Protein AF-0000000066477980 (afdb_homodimer)

Structure (mmCIF, N/CA/C/O backbone):
data_AF-0000000066477980-model_v1
#
loop_
_entity.id
_entity.type
_entity.pdbx_description
1 polymer 'C-type lectin domain-containing protein'
#
loop_
_atom_site.group_PDB
_atom_site.id
_atom_site.type_symbol
_atom_site.label_atom_id
_atom_site.label_alt_id
_atom_site.label_comp_id
_atom_site.label_asym_id
_atom_site.label_entity_id
_atom_site.label_seq_id
_atom_site.pdbx_PDB_ins_code
_atom_site.Cartn_x
_atom_site.Cartn_y
_atom_site.Cartn_z
_atom_site.occupancy
_atom_site.B_iso_or_equiv
_atom_site.auth_seq_id
_atom_site.auth_comp_id
_atom_site.auth_asym_id
_atom_site.auth_atom_id
_atom_site.pdbx_PDB_model_num
ATOM 1 N N . MET A 1 1 ? 39 49.5 -3.781 1 40.81 1 MET A N 1
ATOM 2 C CA . MET A 1 1 ? 37.594 49.188 -4 1 40.81 1 MET A CA 1
ATOM 3 C C . MET A 1 1 ? 37.406 47.688 -4.332 1 40.81 1 MET A C 1
ATOM 5 O O . MET A 1 1 ? 37.719 47.25 -5.434 1 40.81 1 MET A O 1
ATOM 9 N N . GLY A 1 2 ? 37.656 4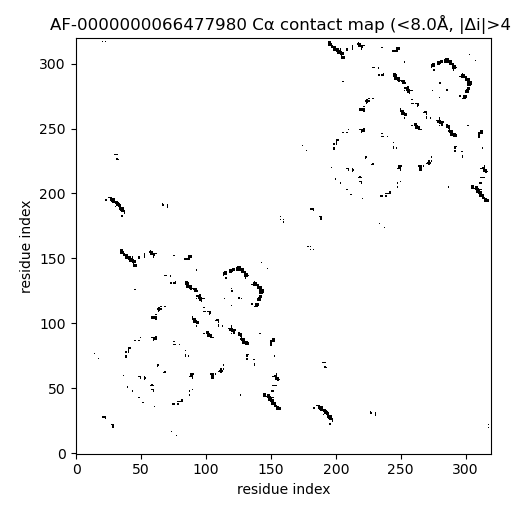6.812 -3.373 1 43.97 2 GLY A N 1
ATOM 10 C CA . GLY A 1 2 ? 37.656 45.375 -3.529 1 43.97 2 GLY A CA 1
ATOM 11 C C . GLY A 1 2 ? 36.281 44.812 -3.908 1 43.97 2 GLY A C 1
ATOM 12 O O . GLY A 1 2 ? 35.25 45.219 -3.326 1 43.97 2 GLY A O 1
ATOM 13 N N . ILE A 1 3 ? 36.062 44.375 -5.195 1 56.06 3 ILE A N 1
ATOM 14 C CA . ILE A 1 3 ? 34.875 43.719 -5.734 1 56.06 3 ILE A CA 1
ATOM 15 C C . ILE A 1 3 ? 34.562 42.469 -4.914 1 56.06 3 ILE A C 1
ATOM 17 O O . ILE A 1 3 ? 35.406 41.531 -4.828 1 56.06 3 ILE A O 1
ATOM 21 N N . ILE A 1 4 ? 33.75 42.594 -3.83 1 54.94 4 ILE A N 1
ATOM 22 C CA . ILE A 1 4 ? 33.25 41.438 -3.119 1 54.94 4 ILE A CA 1
ATOM 23 C C . ILE A 1 4 ? 32.344 40.625 -4.051 1 54.94 4 ILE A C 1
ATOM 25 O O . ILE A 1 4 ? 31.312 41.094 -4.52 1 54.94 4 ILE A O 1
ATOM 29 N N . THR A 1 5 ? 32.875 39.656 -4.828 1 56.22 5 THR A N 1
ATOM 30 C CA . THR A 1 5 ? 32.094 38.688 -5.609 1 56.22 5 THR A CA 1
ATOM 31 C C . THR A 1 5 ? 31.266 37.781 -4.695 1 56.22 5 THR A C 1
ATOM 33 O O . THR A 1 5 ? 31.828 37.062 -3.875 1 56.22 5 THR A O 1
ATOM 36 N N . TYR A 1 6 ? 30.062 38.219 -4.301 1 50.62 6 TYR A N 1
ATOM 37 C CA . TYR A 1 6 ? 29.125 37.281 -3.67 1 50.62 6 TYR A CA 1
ATOM 38 C C . TYR A 1 6 ? 28.891 36.062 -4.555 1 50.62 6 TYR A C 1
ATOM 40 O O . TYR A 1 6 ? 28.422 36.188 -5.691 1 50.62 6 TYR A O 1
ATOM 48 N N . LEU A 1 7 ? 29.578 34.969 -4.359 1 52.78 7 LEU A N 1
ATOM 49 C CA . LEU A 1 7 ? 29.234 33.656 -4.93 1 52.78 7 LEU A CA 1
ATOM 50 C C . LEU A 1 7 ? 27.812 33.25 -4.52 1 52.78 7 LEU A C 1
ATOM 52 O O . LEU A 1 7 ? 27.547 33.031 -3.334 1 52.78 7 LEU A O 1
ATOM 56 N N . ILE A 1 8 ? 26.828 33.656 -5.254 1 52.56 8 ILE A N 1
ATOM 57 C CA . ILE A 1 8 ? 25.469 33.125 -5.066 1 52.56 8 ILE A CA 1
ATOM 58 C C . ILE A 1 8 ? 25.484 31.609 -5.215 1 52.56 8 ILE A C 1
ATOM 60 O O . ILE A 1 8 ? 25.75 31.078 -6.301 1 52.56 8 ILE A O 1
ATOM 64 N N . PHE A 1 9 ? 25.719 30.875 -4.109 1 51.38 9 PHE A N 1
ATOM 65 C CA . PHE A 1 9 ? 25.484 29.438 -4.125 1 51.38 9 PHE A CA 1
ATOM 66 C C . PHE A 1 9 ? 24.016 29.125 -4.391 1 51.38 9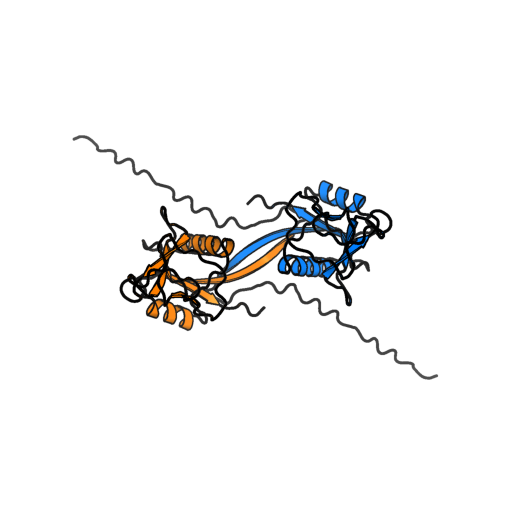 PHE A C 1
ATOM 68 O O . PHE A 1 9 ? 23.172 29.344 -3.523 1 51.38 9 PHE A O 1
ATOM 75 N N . VAL A 1 10 ? 23.547 29.094 -5.617 1 47.25 10 VAL A N 1
ATOM 76 C CA . VAL A 1 10 ? 22.234 28.562 -5.969 1 47.25 10 VAL A CA 1
ATOM 77 C C . VAL A 1 10 ? 22.094 27.141 -5.449 1 47.25 10 VAL A C 1
ATOM 79 O O . VAL A 1 10 ? 22.781 26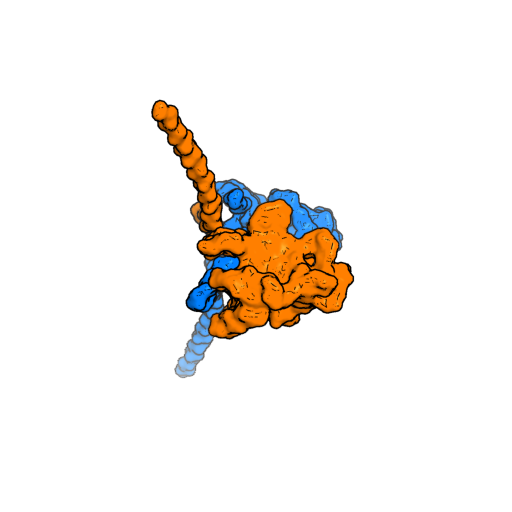.219 -5.926 1 47.25 10 VAL A O 1
ATOM 82 N N . LEU A 1 11 ? 21.703 27.031 -4.188 1 44.06 11 LEU A N 1
ATOM 83 C CA . LEU A 1 11 ? 21.266 25.719 -3.742 1 44.06 11 LEU A CA 1
ATOM 84 C C . LEU A 1 11 ? 20.156 25.172 -4.641 1 44.06 11 LEU A C 1
ATOM 86 O O . LEU A 1 11 ? 19.031 25.688 -4.633 1 44.06 11 LEU A O 1
ATOM 90 N N . ALA A 1 12 ? 20.422 24.594 -5.738 1 41.66 12 ALA A N 1
ATOM 91 C CA . ALA A 1 12 ? 19.422 23.875 -6.539 1 41.66 12 ALA A CA 1
ATOM 92 C C . ALA A 1 12 ? 18.625 22.891 -5.684 1 41.66 12 ALA A C 1
ATOM 94 O O . ALA A 1 12 ? 19.188 21.938 -5.152 1 41.66 12 ALA A O 1
ATOM 95 N N . ILE A 1 13 ? 17.594 23.391 -5.09 1 40.34 13 ILE A N 1
ATOM 96 C CA . ILE A 1 13 ? 16.656 22.438 -4.516 1 40.34 13 ILE A CA 1
ATOM 97 C C . ILE A 1 13 ? 16.328 21.344 -5.539 1 40.34 13 ILE A C 1
ATOM 99 O O . ILE A 1 13 ? 15.695 21.625 -6.566 1 40.34 13 ILE A O 1
ATOM 103 N N . PHE A 1 14 ? 17.125 20.297 -5.723 1 39.66 14 PHE A N 1
ATOM 104 C CA . PHE A 1 14 ? 16.75 19.141 -6.508 1 39.66 14 PHE A CA 1
ATOM 105 C C . PHE A 1 14 ? 15.344 18.672 -6.152 1 39.66 14 PHE A C 1
ATOM 107 O O . PHE A 1 14 ? 15.133 18.062 -5.094 1 39.66 14 PHE A O 1
ATOM 114 N N . ILE A 1 15 ? 14.359 19.359 -6.543 1 39.66 15 ILE A N 1
ATOM 115 C CA . ILE A 1 15 ? 13.023 18.766 -6.461 1 39.66 15 ILE A CA 1
ATOM 116 C C . ILE A 1 15 ? 13.055 17.328 -6.969 1 39.66 15 ILE A C 1
ATOM 118 O O . ILE A 1 15 ? 13.328 17.094 -8.148 1 39.66 15 ILE A O 1
ATOM 122 N N . PHE A 1 16 ? 13.398 16.344 -6.258 1 43.38 16 PHE A N 1
ATOM 123 C CA . PHE A 1 16 ? 13.25 14.984 -6.754 1 43.38 16 PHE A CA 1
ATOM 124 C C . PHE A 1 16 ? 11.859 14.766 -7.344 1 43.38 16 PHE A C 1
ATOM 126 O O . PHE A 1 16 ? 10.859 14.945 -6.656 1 43.38 16 PHE A O 1
ATOM 133 N N . PRO A 1 17 ? 11.672 15.016 -8.523 1 42.75 17 PRO A N 1
ATOM 134 C CA . PRO A 1 17 ? 10.359 14.68 -9.07 1 42.75 17 PRO A CA 1
ATOM 135 C C . PRO A 1 17 ? 9.766 13.422 -8.438 1 42.75 17 PRO A C 1
ATOM 137 O O . PRO A 1 17 ? 10.508 12.516 -8.047 1 42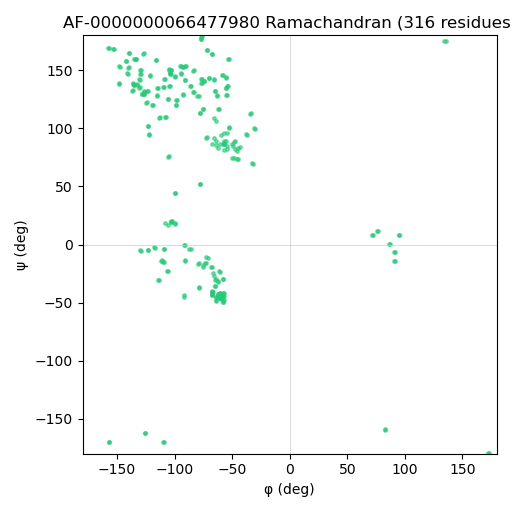.75 17 PRO A O 1
ATOM 140 N N . ILE A 1 18 ? 8.688 13.555 -7.684 1 48.69 18 ILE A N 1
ATOM 141 C CA . ILE A 1 18 ? 7.977 12.312 -7.406 1 48.69 18 ILE A CA 1
ATOM 142 C C . ILE A 1 18 ? 8.102 11.375 -8.602 1 48.69 18 ILE A C 1
ATOM 144 O O . ILE A 1 18 ? 7.617 11.68 -9.695 1 48.69 18 ILE A O 1
ATOM 148 N N . ALA A 1 19 ? 9.32 10.875 -8.797 1 49 19 ALA A N 1
ATOM 149 C CA . ALA A 1 19 ? 9.656 10.016 -9.93 1 49 19 ALA A CA 1
ATOM 150 C C . ALA A 1 19 ? 8.453 9.18 -10.359 1 49 19 ALA A C 1
ATOM 152 O O . ALA A 1 19 ? 7.809 8.531 -9.531 1 49 19 ALA A O 1
ATOM 153 N N . SER A 1 20 ? 7.699 9.539 -11.414 1 62.81 20 SER A N 1
ATOM 154 C CA . SER A 1 20 ? 6.668 8.727 -12.055 1 62.81 20 SER A CA 1
ATOM 155 C C . SER A 1 20 ? 7.074 7.262 -12.109 1 62.81 20 SER A C 1
ATOM 157 O O . SER A 1 20 ? 8.125 6.926 -12.664 1 62.81 20 SER A O 1
ATOM 159 N N . ILE A 1 21 ? 6.625 6.539 -11.141 1 71.19 21 ILE A N 1
ATOM 160 C CA . ILE A 1 21 ? 6.93 5.113 -11.148 1 71.19 21 ILE A CA 1
ATOM 161 C C . ILE A 1 21 ? 6.516 4.508 -12.492 1 71.19 21 ILE A C 1
ATOM 163 O O . ILE A 1 21 ? 5.379 4.688 -12.938 1 71.19 21 ILE A O 1
ATOM 167 N N . SER A 1 22 ? 7.5 4.305 -13.344 1 83.5 22 SER A N 1
ATOM 168 C CA . SER A 1 22 ? 7.238 3.58 -14.578 1 83.5 22 SER A CA 1
ATOM 169 C C . SER A 1 22 ? 7.875 2.193 -14.555 1 83.5 22 SER A C 1
ATOM 171 O O . SER A 1 22 ? 8.938 2.002 -13.953 1 83.5 22 SER A O 1
ATOM 173 N N . CYS A 1 23 ? 7.137 1.219 -15.133 1 90.94 23 CYS A N 1
ATOM 174 C CA . CYS A 1 23 ? 7.637 -0.151 -15.188 1 90.94 23 CYS A CA 1
ATOM 175 C C . CYS A 1 23 ? 8.352 -0.417 -16.516 1 90.94 23 CYS A C 1
ATOM 177 O O . CYS A 1 23 ? 8.039 0.203 -17.531 1 90.94 23 CYS A O 1
ATOM 179 N N . PRO A 1 24 ? 9.375 -1.283 -16.422 1 90.19 24 PRO A N 1
ATOM 180 C CA . PRO A 1 24 ? 9.992 -1.706 -17.688 1 90.19 24 PRO A CA 1
ATOM 181 C C . PRO A 1 24 ? 8.969 -2.254 -18.688 1 90.19 24 PRO A C 1
ATOM 183 O O . PRO A 1 24 ? 7.879 -2.668 -18.297 1 90.19 24 PRO A O 1
ATOM 186 N N . SER A 1 25 ? 9.406 -2.238 -19.906 1 90.81 25 SER A N 1
ATOM 187 C CA . SER A 1 25 ? 8.531 -2.729 -20.969 1 90.81 25 SER A CA 1
ATOM 188 C C . SER A 1 25 ? 8.031 -4.141 -20.656 1 90.81 25 SER A C 1
ATOM 190 O O . SER A 1 25 ? 8.797 -4.988 -20.203 1 90.81 25 SER A O 1
ATOM 192 N N . GLY A 1 26 ? 6.73 -4.348 -20.891 1 92.62 26 GLY A N 1
ATOM 193 C CA . GLY A 1 26 ? 6.141 -5.664 -20.688 1 92.62 26 GLY A CA 1
ATOM 194 C C . GLY A 1 26 ? 5.598 -5.867 -19.297 1 92.62 26 GLY A C 1
ATOM 195 O O . GLY A 1 26 ? 4.875 -6.832 -19.031 1 92.62 26 GLY A O 1
ATOM 196 N N . PHE A 1 27 ? 5.988 -4.992 -18.453 1 95.12 27 PHE A N 1
ATOM 197 C CA . PHE A 1 27 ? 5.488 -5.066 -17.078 1 95.12 27 PHE A CA 1
ATOM 198 C C . PHE A 1 27 ? 4.418 -4.012 -16.844 1 95.12 27 PHE A C 1
ATOM 200 O O . PHE A 1 27 ? 4.477 -2.918 -17.406 1 95.12 27 PHE A O 1
ATOM 207 N N . THR A 1 28 ? 3.504 -4.391 -15.992 1 93.06 28 THR A N 1
ATOM 208 C CA . THR A 1 28 ? 2.389 -3.523 -15.633 1 93.06 28 THR A CA 1
ATOM 209 C C . THR A 1 28 ? 2.531 -3.035 -14.188 1 93.06 28 THR A C 1
ATOM 211 O O . THR A 1 28 ? 2.893 -3.807 -13.297 1 93.06 28 THR A O 1
ATOM 214 N N . LEU A 1 29 ? 2.273 -1.727 -14.039 1 90.06 29 LEU A N 1
ATOM 215 C CA . LEU A 1 29 ? 2.273 -1.161 -12.695 1 90.06 29 LEU A CA 1
ATOM 216 C C . LEU A 1 29 ? 1.006 -1.551 -11.938 1 90.06 29 LEU A C 1
ATOM 218 O O . LEU A 1 29 ? -0.103 -1.233 -12.375 1 90.06 29 LEU A O 1
ATOM 222 N N . LEU A 1 30 ? 1.191 -2.281 -10.898 1 90.25 30 LEU A N 1
ATOM 223 C CA . LEU A 1 30 ? 0.068 -2.646 -10.039 1 90.25 30 LEU A CA 1
ATOM 224 C C . LEU A 1 30 ? 0.096 -1.851 -8.742 1 90.25 30 LEU A C 1
ATOM 226 O O . LEU A 1 30 ? 1.101 -1.858 -8.023 1 90.25 30 LEU A O 1
ATOM 230 N N . VAL A 1 31 ? -0.98 -1.207 -8.5 1 87.56 31 VAL A N 1
ATOM 231 C CA . VAL A 1 31 ? -1.099 -0.368 -7.309 1 87.56 31 VAL A CA 1
ATOM 232 C C . VAL A 1 31 ? -1.835 -1.129 -6.207 1 87.56 31 VAL A C 1
ATOM 234 O O . VAL A 1 31 ? -2.957 -1.597 -6.414 1 87.56 31 VAL A O 1
ATOM 237 N N . SER A 1 32 ? -1.229 -1.24 -5.074 1 88.19 32 SER A N 1
ATOM 238 C CA . SER A 1 32 ? -1.843 -1.949 -3.957 1 88.19 32 SER A CA 1
ATOM 239 C C . SER A 1 32 ? -2.643 -0.999 -3.07 1 88.19 32 SER A C 1
ATOM 241 O O . SER A 1 32 ? -3.729 -1.344 -2.602 1 88.19 32 SER A O 1
ATOM 243 N N . THR A 1 33 ? -2.039 0.113 -2.789 1 87.69 33 THR A N 1
ATOM 244 C CA . THR A 1 33 ? -2.75 1.097 -1.979 1 87.69 33 THR A CA 1
ATOM 245 C C . THR A 1 33 ? -2.568 2.5 -2.547 1 87.69 33 THR A C 1
ATOM 247 O O . THR A 1 33 ? -1.495 2.838 -3.051 1 87.69 33 THR A O 1
ATOM 250 N N . SER A 1 34 ? -3.596 3.215 -2.672 1 88.06 34 SER A N 1
ATOM 251 C CA . SER A 1 34 ? -3.592 4.598 -3.137 1 88.06 34 SER A CA 1
ATOM 252 C C . SER A 1 34 ? -4.613 5.441 -2.379 1 88.06 34 SER A C 1
ATOM 254 O O . SER A 1 34 ? -5.492 4.902 -1.706 1 88.06 34 SER A O 1
ATOM 256 N N . ARG A 1 35 ? -4.414 6.719 -2.361 1 90.44 35 ARG A N 1
ATOM 257 C CA . ARG A 1 35 ? -5.316 7.68 -1.733 1 90.44 35 ARG A CA 1
ATOM 258 C C . ARG A 1 35 ? -5.457 8.938 -2.586 1 90.44 35 ARG A C 1
ATOM 260 O O . ARG A 1 35 ? -4.562 9.266 -3.365 1 90.44 35 ARG A O 1
ATOM 267 N N . CYS A 1 36 ? -6.617 9.586 -2.445 1 93.88 36 CYS A N 1
ATOM 268 C CA . CYS A 1 36 ? -6.809 10.906 -3.037 1 93.88 36 CYS A CA 1
ATOM 269 C C . CYS A 1 36 ? -6.605 12 -1.999 1 93.88 36 CYS A C 1
ATOM 271 O O . CYS A 1 36 ? -7.324 12.055 -0.997 1 93.88 36 CYS A O 1
ATOM 273 N N . ALA A 1 37 ? -5.637 12.852 -2.262 1 96.69 37 ALA A N 1
ATOM 274 C CA . ALA A 1 37 ? -5.289 13.898 -1.305 1 96.69 37 ALA A CA 1
ATOM 275 C C . ALA A 1 37 ? -5.238 15.266 -1.98 1 96.69 37 ALA A C 1
ATOM 277 O O . ALA A 1 37 ? -4.988 15.359 -3.186 1 96.69 37 ALA A O 1
ATOM 278 N N . LYS A 1 38 ? -5.543 16.234 -1.218 1 97.81 38 LYS A N 1
ATOM 279 C CA . LYS A 1 38 ? -5.465 17.625 -1.646 1 97.81 38 LYS A CA 1
ATOM 280 C C . LYS A 1 38 ? -4.656 18.453 -0.654 1 97.81 38 LYS A C 1
ATOM 282 O O . LYS A 1 38 ? -4.895 18.391 0.554 1 97.81 38 LYS A O 1
ATOM 287 N N . PHE A 1 39 ? -3.707 19.172 -1.18 1 98.25 39 PHE A N 1
ATOM 288 C CA . PHE A 1 39 ? -2.914 20.078 -0.351 1 98.25 39 PHE A CA 1
ATOM 289 C C . PHE A 1 39 ? -3.512 21.484 -0.345 1 98.25 39 PHE A C 1
ATOM 291 O O . PHE A 1 39 ? -3.84 22.031 -1.401 1 98.25 39 PHE A O 1
ATOM 298 N N . ILE A 1 40 ? -3.707 22.031 0.828 1 97.94 40 ILE A N 1
ATOM 299 C CA . ILE A 1 40 ? -4.16 23.406 0.988 1 97.94 40 ILE A CA 1
ATOM 300 C C . ILE A 1 40 ? -3.047 24.25 1.612 1 97.94 40 ILE A C 1
ATOM 302 O O . ILE A 1 40 ? -2.742 24.109 2.799 1 97.94 40 ILE A O 1
ATOM 306 N N . SER A 1 41 ? -2.514 25.125 0.75 1 96.06 41 SER A N 1
ATOM 307 C CA . SER A 1 41 ? -1.478 26.016 1.24 1 96.06 41 SER A CA 1
ATOM 308 C C . SER A 1 41 ? -2.084 27.203 1.992 1 96.06 41 SER A C 1
ATOM 310 O O . SER A 1 41 ? -3.033 27.828 1.515 1 96.06 41 SER A O 1
ATOM 312 N N . GLY A 1 42 ? -1.583 27.453 3.283 1 94 42 GLY A N 1
ATOM 313 C CA . GLY A 1 42 ? -2.092 28.609 4.004 1 94 42 GLY A CA 1
ATOM 314 C C . GLY A 1 42 ? -1.607 28.688 5.438 1 94 42 GLY A C 1
ATOM 315 O O . GLY A 1 42 ? -0.678 27.969 5.82 1 94 42 GLY A O 1
ATOM 316 N N . GLU A 1 43 ? -2.062 29.719 6.105 1 96.81 43 GLU A N 1
ATOM 317 C CA . GLU A 1 43 ? -1.871 29.922 7.539 1 96.81 43 GLU A CA 1
ATOM 318 C C . GLU A 1 43 ? -3.156 29.641 8.312 1 96.81 43 GLU A C 1
ATOM 320 O O . GLU A 1 43 ? -3.805 30.578 8.805 1 96.81 43 GLU A O 1
ATOM 325 N N . LEU A 1 44 ? -3.346 28.375 8.398 1 98.38 44 LEU A N 1
ATOM 326 C CA . LEU A 1 44 ? -4.605 27.938 8.992 1 98.38 44 LEU A CA 1
ATOM 327 C C . LEU A 1 44 ? -4.387 27.422 10.406 1 98.38 44 LEU A C 1
ATOM 329 O O . LEU A 1 44 ? -3.406 26.719 10.672 1 98.38 44 LEU A O 1
ATOM 333 N N . ASN A 1 45 ? -5.273 27.828 11.305 1 98.62 45 ASN A N 1
ATOM 334 C CA . ASN A 1 45 ? -5.332 27.047 12.531 1 98.62 45 ASN A CA 1
ATOM 335 C C . ASN A 1 45 ? -6.074 25.734 12.312 1 98.62 45 ASN A C 1
ATOM 337 O O . ASN A 1 45 ? -6.535 25.453 11.203 1 98.62 45 ASN A O 1
ATOM 341 N N . TYR A 1 46 ? -6.176 24.938 13.297 1 98.75 46 TYR A N 1
ATOM 342 C CA . TYR A 1 46 ? -6.75 23.594 13.141 1 98.75 46 TYR A CA 1
ATOM 343 C C . TYR A 1 46 ? -8.188 23.672 12.641 1 98.75 46 TYR A C 1
ATOM 345 O O . TYR A 1 46 ? -8.578 22.938 11.734 1 98.75 46 TYR A O 1
ATOM 353 N N . ASP A 1 47 ? -8.969 24.547 13.242 1 98.38 47 ASP A N 1
ATOM 354 C CA . ASP A 1 47 ? -10.367 24.688 12.836 1 98.38 47 ASP A CA 1
ATOM 355 C C . ASP A 1 47 ? -10.469 25.156 11.383 1 98.38 47 ASP A C 1
ATOM 357 O O . ASP A 1 47 ? -11.328 24.688 10.633 1 98.38 47 ASP A O 1
ATOM 361 N N . GLY A 1 48 ? -9.672 26.125 11.07 1 98.5 48 GLY A N 1
ATOM 362 C CA . GLY A 1 48 ? -9.641 26.578 9.688 1 98.5 48 GLY A CA 1
ATOM 363 C C . GLY A 1 48 ? -9.266 25.469 8.711 1 98.5 48 GLY A C 1
ATOM 364 O O . GLY A 1 48 ? -9.852 25.375 7.625 1 98.5 48 GLY A O 1
ATOM 365 N N . ALA A 1 49 ? -8.289 24.688 9.062 1 98.75 49 ALA A N 1
ATOM 366 C CA . ALA A 1 49 ? -7.895 23.547 8.234 1 98.75 49 ALA A CA 1
ATOM 367 C C . ALA A 1 49 ? -9.047 22.562 8.086 1 98.75 49 ALA A C 1
ATOM 369 O O . ALA A 1 49 ? -9.312 22.078 6.98 1 98.75 49 ALA A O 1
ATOM 370 N N . THR A 1 50 ? -9.727 22.281 9.156 1 98.69 50 THR A N 1
ATOM 371 C CA . THR A 1 50 ? -10.867 21.375 9.164 1 98.69 50 THR A CA 1
ATOM 372 C C . THR A 1 50 ? -11.969 21.875 8.242 1 98.69 50 THR A C 1
ATOM 374 O O . THR A 1 50 ? -12.508 21.125 7.426 1 98.69 50 THR A O 1
ATOM 377 N N . LEU A 1 51 ? -12.227 23.109 8.383 1 98.5 51 LEU A N 1
ATOM 378 C CA . LEU A 1 51 ? -13.273 23.719 7.566 1 98.5 51 LEU A CA 1
ATOM 379 C C . LEU A 1 51 ? -12.898 23.688 6.086 1 98.5 51 LEU A C 1
ATOM 381 O O . LEU A 1 51 ? -13.742 23.422 5.23 1 98.5 51 LEU A O 1
ATOM 385 N N . SER A 1 52 ? -11.703 24.031 5.82 1 98.12 52 SER A N 1
ATOM 386 C CA . SER A 1 52 ? -11.242 24.047 4.434 1 98.12 52 SER A CA 1
ATOM 387 C C . SER A 1 52 ? -11.367 22.656 3.809 1 98.12 52 SER A C 1
ATOM 389 O O . SER A 1 52 ? -11.805 22.516 2.664 1 98.12 52 SER A O 1
ATOM 391 N N . CYS A 1 53 ? -10.977 21.609 4.535 1 98.25 53 CYS A N 1
ATOM 392 C CA . CYS A 1 53 ? -11.078 20.25 4.016 1 98.25 53 CYS A CA 1
ATOM 393 C C . CYS A 1 53 ? -12.539 19.828 3.855 1 98.25 53 CYS A C 1
ATOM 395 O O . CYS A 1 53 ? -12.906 19.234 2.85 1 98.25 53 CYS A O 1
ATOM 397 N N . ASN A 1 54 ? -13.367 20.188 4.777 1 97.44 54 ASN A N 1
ATOM 398 C CA . ASN A 1 54 ? -14.797 19.891 4.68 1 97.44 54 ASN A CA 1
ATOM 399 C C . ASN A 1 54 ? -15.422 20.531 3.455 1 97.44 54 ASN A C 1
ATOM 401 O O . ASN A 1 54 ? -16.219 19.922 2.754 1 97.44 54 ASN A O 1
ATOM 405 N N . SER A 1 55 ? -15.008 21.719 3.262 1 96.75 55 SER A N 1
ATOM 406 C CA . SER A 1 55 ? -15.547 22.469 2.133 1 96.75 55 SER A CA 1
ATOM 407 C C . SER A 1 55 ? -15.125 21.859 0.805 1 96.75 55 SER A C 1
ATOM 409 O O . SER A 1 55 ? -15.812 22.016 -0.208 1 96.75 55 SER A O 1
ATOM 411 N N . SER A 1 56 ? -14.047 21.156 0.797 1 94.81 56 SER A N 1
ATOM 412 C CA . SER A 1 56 ? -13.562 20.5 -0.405 1 94.81 56 SER A CA 1
ATOM 413 C C . SER A 1 56 ? -14.18 19.109 -0.561 1 94.81 56 SER A C 1
ATOM 415 O O . SER A 1 56 ? -13.922 18.406 -1.543 1 94.81 56 SER A O 1
ATOM 417 N N . GLY A 1 57 ? -14.977 18.672 0.422 1 93.94 57 GLY A N 1
ATOM 418 C CA . GLY A 1 57 ? -15.625 17.375 0.362 1 93.94 57 GLY A CA 1
ATOM 419 C C . GLY A 1 57 ? -14.844 16.281 1.069 1 93.94 57 GLY A C 1
ATOM 420 O O . GLY A 1 57 ? -15.188 15.102 0.969 1 93.94 57 GLY A O 1
ATOM 421 N N . GLY A 1 58 ? -13.859 16.641 1.731 1 96 58 GLY A N 1
ATOM 422 C CA . GLY A 1 58 ? -13.023 15.68 2.418 1 96 58 GLY A CA 1
ATOM 423 C C . GLY A 1 58 ? -12.859 15.969 3.898 1 96 58 GLY A C 1
ATOM 424 O O . GLY A 1 58 ? -13.711 16.625 4.5 1 96 58 GLY A O 1
ATOM 425 N N . LYS A 1 59 ? -11.812 15.352 4.488 1 97.62 59 LYS A N 1
ATOM 426 C CA . LYS A 1 59 ? -11.406 15.531 5.879 1 97.62 59 LYS A CA 1
ATOM 427 C C . LYS A 1 59 ? -9.891 15.703 5.992 1 97.62 59 LYS A C 1
ATOM 429 O O . LYS A 1 59 ? -9.156 15.352 5.066 1 97.62 59 LYS A O 1
ATOM 434 N N . LEU A 1 60 ? -9.5 16.281 7.117 1 98.44 60 LEU A N 1
ATOM 435 C CA . LEU A 1 60 ? -8.062 16.281 7.379 1 98.44 60 LEU A CA 1
ATOM 436 C C . LEU A 1 60 ? -7.504 14.859 7.348 1 98.44 60 LEU A C 1
ATOM 438 O O . LEU A 1 60 ? -8.133 13.93 7.852 1 98.44 60 LEU A O 1
ATOM 442 N N . ILE A 1 61 ? -6.359 14.711 6.879 1 98 61 ILE A N 1
ATOM 443 C CA . ILE A 1 61 ? -5.797 13.422 6.48 1 98 61 ILE A CA 1
ATOM 444 C C . ILE A 1 61 ? -5.422 12.617 7.723 1 98 61 ILE A C 1
ATOM 446 O O . ILE A 1 61 ? -4.957 13.18 8.719 1 98 61 ILE A O 1
ATOM 450 N N . SER A 1 62 ? -5.672 11.359 7.66 1 97.62 62 SER A N 1
ATOM 451 C CA . SER A 1 62 ? -5.18 10.391 8.633 1 97.62 62 SER A CA 1
ATOM 452 C C . SER A 1 62 ? -4.004 9.594 8.07 1 97.62 62 SER A C 1
ATOM 454 O O . SER A 1 62 ? -3.836 9.5 6.852 1 97.62 62 SER A O 1
ATOM 456 N N . ILE A 1 63 ? -3.137 9.18 8.898 1 96.75 63 ILE A N 1
ATOM 457 C CA . ILE A 1 63 ? -1.96 8.406 8.508 1 96.75 63 ILE A CA 1
ATOM 458 C C . ILE A 1 63 ? -1.89 7.121 9.336 1 96.75 63 ILE A C 1
ATOM 460 O O . ILE A 1 63 ? -1.946 7.164 10.562 1 96.75 63 ILE A O 1
ATOM 464 N N . HIS A 1 64 ? -1.712 5.953 8.625 1 94.19 64 HIS A N 1
ATOM 465 C CA . HIS A 1 64 ? -1.898 4.695 9.344 1 94.19 64 HIS A CA 1
ATOM 466 C C . HIS A 1 64 ? -0.652 3.82 9.25 1 94.19 64 HIS A C 1
ATOM 468 O O . HIS A 1 64 ? -0.595 2.75 9.859 1 94.19 64 HIS A O 1
ATOM 474 N N . ASN A 1 65 ? 0.367 4.242 8.484 1 92.81 65 ASN A N 1
ATOM 475 C CA . ASN A 1 65 ? 1.624 3.504 8.414 1 92.81 65 ASN A CA 1
ATOM 476 C C . ASN A 1 65 ? 2.775 4.398 7.969 1 92.81 65 ASN A C 1
ATOM 478 O O . ASN A 1 65 ? 2.559 5.539 7.551 1 92.81 65 ASN A O 1
ATOM 482 N N . ALA A 1 66 ? 3.996 3.85 8.094 1 93.94 66 ALA A N 1
ATOM 483 C CA . ALA A 1 66 ? 5.199 4.629 7.816 1 93.94 66 ALA A CA 1
ATOM 484 C C . ALA A 1 66 ? 5.273 5.023 6.344 1 93.94 66 ALA A C 1
ATOM 486 O O . ALA A 1 66 ? 5.75 6.109 6.012 1 93.94 66 ALA A O 1
ATOM 487 N N . ILE A 1 67 ? 4.832 4.16 5.508 1 89.94 67 ILE A N 1
ATOM 488 C CA . ILE A 1 67 ? 4.875 4.445 4.074 1 89.94 67 ILE A CA 1
ATOM 489 C C . ILE A 1 67 ? 3.973 5.637 3.76 1 89.94 67 ILE A C 1
ATOM 491 O O . ILE A 1 67 ? 4.398 6.59 3.104 1 89.94 67 ILE A O 1
ATOM 495 N N . ASP A 1 68 ? 2.768 5.609 4.281 1 92.88 68 ASP A N 1
ATOM 496 C CA . ASP A 1 68 ? 1.851 6.73 4.105 1 92.88 68 ASP A CA 1
ATOM 497 C C . ASP A 1 68 ? 2.453 8.023 4.652 1 92.88 68 ASP A C 1
ATOM 499 O O . ASP A 1 68 ? 2.324 9.086 4.039 1 92.88 68 ASP A O 1
ATOM 503 N N . ASN A 1 69 ? 3.076 7.887 5.797 1 96.88 69 ASN A N 1
ATOM 504 C CA . ASN A 1 69 ? 3.703 9.055 6.41 1 96.88 69 ASN A CA 1
ATOM 505 C C . ASN A 1 69 ? 4.73 9.695 5.48 1 96.88 69 ASN A C 1
ATOM 507 O O . ASN A 1 69 ? 4.762 10.914 5.328 1 96.88 69 ASN A O 1
ATOM 511 N N . ARG A 1 70 ? 5.504 8.883 4.898 1 94.31 70 ARG A N 1
ATOM 512 C CA . ARG A 1 70 ? 6.535 9.359 3.979 1 94.31 70 ARG A CA 1
ATOM 513 C C . ARG A 1 70 ? 5.91 9.953 2.721 1 94.31 70 ARG A C 1
ATOM 515 O O . ARG A 1 70 ? 6.324 11.023 2.264 1 94.31 70 ARG A O 1
ATOM 522 N N . VAL A 1 71 ? 4.93 9.289 2.215 1 93.44 71 VAL A N 1
ATOM 523 C CA . VAL A 1 71 ? 4.273 9.75 0.995 1 93.44 71 VAL A CA 1
ATOM 524 C C . VAL A 1 71 ? 3.637 11.117 1.23 1 93.44 71 VAL A C 1
ATOM 526 O O . VAL A 1 71 ? 3.754 12.016 0.393 1 93.44 71 VAL A O 1
ATOM 529 N N . MET A 1 72 ? 3.025 11.273 2.346 1 96.81 72 MET A N 1
ATOM 530 C CA . MET A 1 72 ? 2.367 12.547 2.645 1 96.81 72 MET A CA 1
ATOM 531 C C . MET A 1 72 ? 3.391 13.664 2.82 1 96.81 72 MET A C 1
ATOM 533 O O . MET A 1 72 ? 3.152 14.797 2.406 1 96.81 72 MET A O 1
ATOM 537 N N . MET A 1 73 ? 4.477 13.32 3.49 1 96.5 73 MET A N 1
ATOM 538 C CA . MET A 1 73 ? 5.539 14.312 3.65 1 96.5 73 MET A CA 1
ATOM 539 C C . MET A 1 73 ? 6.059 14.773 2.293 1 96.5 73 MET A C 1
ATOM 541 O O . MET A 1 73 ? 6.227 15.969 2.064 1 96.5 73 MET A O 1
ATOM 545 N N . GLN A 1 74 ? 6.25 13.883 1.4 1 94.38 74 GLN A N 1
ATOM 546 C CA . GLN A 1 74 ? 6.742 14.211 0.068 1 94.38 74 GLN A CA 1
ATOM 547 C C . GLN A 1 74 ? 5.711 15.023 -0.717 1 94.38 74 GLN A C 1
ATOM 549 O O . GLN A 1 74 ? 6.062 15.977 -1.413 1 94.38 74 GLN A O 1
ATOM 554 N N . PHE A 1 75 ? 4.543 14.602 -0.586 1 96.5 75 PHE A N 1
ATOM 555 C CA . PHE A 1 75 ? 3.457 15.336 -1.226 1 96.5 75 PHE A CA 1
ATOM 556 C C . PHE A 1 75 ? 3.424 16.781 -0.743 1 96.5 75 PHE A C 1
ATOM 558 O O . PHE A 1 75 ? 3.336 17.703 -1.55 1 96.5 75 PHE A O 1
ATOM 565 N N . ALA A 1 76 ? 3.512 16.938 0.546 1 97.69 76 ALA A N 1
ATOM 566 C CA . ALA A 1 76 ? 3.537 18.281 1.12 1 97.69 76 ALA A CA 1
ATOM 567 C C . ALA A 1 76 ? 4.703 19.094 0.567 1 97.69 76 ALA A C 1
ATOM 569 O O . ALA A 1 76 ? 4.52 20.219 0.1 1 97.69 76 ALA A O 1
ATOM 570 N N . ASN A 1 77 ? 5.84 18.531 0.598 1 95.25 77 ASN A N 1
ATOM 571 C CA . ASN A 1 77 ? 7.043 19.25 0.175 1 95.25 77 ASN A CA 1
ATOM 572 C C . ASN A 1 77 ? 6.969 19.656 -1.294 1 95.25 77 ASN A C 1
ATOM 574 O O . ASN A 1 77 ? 7.5 20.688 -1.683 1 95.25 77 ASN A O 1
ATOM 578 N N . SER A 1 78 ? 6.301 18.844 -2.078 1 94.38 78 SER A N 1
ATOM 579 C CA . SER A 1 78 ? 6.156 19.172 -3.494 1 94.38 78 SER A CA 1
ATOM 580 C C . SER A 1 78 ? 5.066 20.219 -3.715 1 94.38 78 SER A C 1
ATOM 582 O O . SER A 1 78 ? 4.977 20.812 -4.793 1 94.38 78 SER A O 1
ATOM 584 N N . SER A 1 79 ? 4.266 20.391 -2.715 1 96.06 79 SER A N 1
ATOM 585 C CA . SER A 1 79 ? 3.088 21.234 -2.893 1 96.06 79 SER A CA 1
ATOM 586 C C . SER A 1 79 ? 3.256 22.578 -2.195 1 96.06 79 SER A C 1
ATOM 588 O O . SER A 1 79 ? 2.561 23.547 -2.521 1 96.06 79 SER A O 1
ATOM 590 N N . ILE A 1 80 ? 4.105 22.625 -1.225 1 95.06 80 ILE A N 1
ATOM 591 C CA . ILE A 1 80 ? 4.273 23.828 -0.411 1 95.06 80 ILE A CA 1
ATOM 592 C C . ILE A 1 80 ? 4.773 24.969 -1.282 1 95.06 80 ILE A C 1
ATOM 594 O O . ILE A 1 80 ? 5.746 24.828 -2.021 1 95.06 80 ILE A O 1
ATOM 598 N N . THR A 1 81 ? 4.117 26.047 -1.216 1 91.88 81 THR A N 1
ATOM 599 C CA . THR A 1 81 ? 4.508 27.234 -1.973 1 91.88 81 THR A CA 1
ATOM 600 C C . THR A 1 81 ? 4.867 28.375 -1.034 1 91.88 81 THR A C 1
ATOM 602 O O . THR A 1 81 ? 5.27 29.453 -1.485 1 91.88 81 THR A O 1
ATOM 605 N N . ASN A 1 82 ? 4.746 28.25 0.242 1 92.75 82 ASN A N 1
ATOM 606 C CA . ASN A 1 82 ? 5.09 29.219 1.266 1 92.75 82 ASN A CA 1
ATOM 607 C C . ASN A 1 82 ? 6.309 28.797 2.074 1 92.75 82 ASN A C 1
ATOM 609 O O . ASN A 1 82 ? 7.059 27.906 1.65 1 92.75 82 ASN A O 1
ATOM 613 N N . ASP A 1 83 ? 6.598 29.484 3.158 1 92.56 83 ASP A N 1
ATOM 614 C CA . ASP A 1 83 ? 7.785 29.172 3.955 1 92.56 83 ASP A CA 1
ATOM 615 C C . ASP A 1 83 ? 7.414 28.406 5.223 1 92.56 83 ASP A C 1
ATOM 617 O O . ASP A 1 83 ? 8.156 28.438 6.207 1 92.56 83 ASP A O 1
ATOM 621 N N . ASN A 1 84 ? 6.242 27.828 5.188 1 96.19 84 ASN A N 1
ATOM 622 C CA . ASN A 1 84 ? 5.77 27 6.301 1 96.19 84 ASN A CA 1
ATOM 623 C C . ASN A 1 84 ? 5.781 25.516 5.953 1 96.19 84 ASN A C 1
ATOM 625 O O . ASN A 1 84 ? 4.949 25.047 5.176 1 96.19 84 ASN A O 1
ATOM 629 N N . TYR A 1 85 ? 6.699 24.812 6.574 1 96.81 85 TYR A N 1
ATOM 630 C CA . TYR A 1 85 ? 6.945 23.422 6.203 1 96.81 85 TYR A CA 1
ATOM 631 C C . TYR A 1 85 ? 6.254 22.469 7.172 1 96.81 85 TYR A C 1
ATOM 633 O O . TYR A 1 85 ? 6.871 21.516 7.66 1 96.81 85 TYR A O 1
ATOM 641 N N . ASN A 1 86 ? 5.035 22.766 7.496 1 98.06 86 ASN A N 1
ATOM 642 C CA . ASN A 1 86 ? 4.168 21.938 8.344 1 98.06 86 ASN A CA 1
ATOM 643 C C . ASN A 1 86 ? 2.777 21.797 7.734 1 98.06 86 ASN A C 1
ATOM 645 O O . ASN A 1 86 ? 2.383 22.578 6.871 1 98.06 86 ASN A O 1
ATOM 649 N N . TYR A 1 87 ? 2.098 20.781 8.164 1 98.69 87 TYR A N 1
ATOM 650 C CA . TYR A 1 87 ? 0.684 20.656 7.828 1 98.69 87 TYR A CA 1
ATOM 651 C C . TYR A 1 87 ? -0.082 19.969 8.953 1 98.69 87 TYR A C 1
ATOM 653 O O . TYR A 1 87 ? 0.484 19.156 9.695 1 98.69 87 TYR A O 1
ATOM 661 N N . TRP A 1 88 ? -1.316 20.266 9.047 1 98.81 88 TRP A N 1
ATOM 662 C CA . TRP A 1 88 ? -2.188 19.672 10.055 1 98.81 88 TRP A CA 1
ATOM 663 C C . TRP A 1 88 ? -2.557 18.25 9.68 1 98.81 88 TRP A C 1
ATOM 665 O O . TRP A 1 88 ? -2.842 17.953 8.516 1 98.81 88 TRP A O 1
ATOM 675 N N . LEU A 1 89 ? -2.57 17.406 10.625 1 98.56 89 LEU A N 1
ATOM 676 C CA . LEU A 1 89 ? -3.223 16.109 10.578 1 98.56 89 LEU A CA 1
ATOM 677 C C . LEU A 1 89 ? -4.629 16.188 11.164 1 98.56 89 LEU A C 1
ATOM 679 O O . LEU A 1 89 ? -4.906 17.031 12.016 1 98.56 89 LEU A O 1
ATOM 683 N N . GLY A 1 90 ? -5.461 15.266 10.68 1 98.62 90 GLY A N 1
ATOM 684 C CA . GLY A 1 90 ? -6.766 15.133 1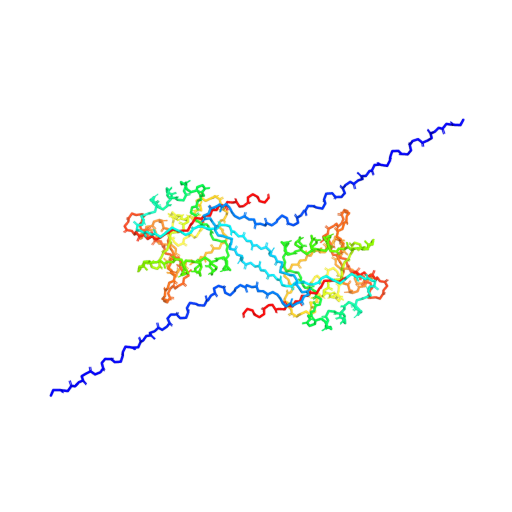1.312 1 98.62 90 GLY A CA 1
ATOM 685 C C . GLY A 1 90 ? -6.719 14.367 12.617 1 98.62 90 GLY A C 1
ATOM 686 O O . GLY A 1 90 ? -7.496 13.43 12.82 1 98.62 90 GLY A O 1
ATOM 687 N N . LEU A 1 91 ? -5.852 14.805 13.469 1 98.38 91 LEU A N 1
ATOM 688 C CA . LEU A 1 91 ? -5.613 14.055 14.695 1 98.38 91 LEU A CA 1
ATOM 689 C C . LEU A 1 91 ? -5.664 14.969 15.914 1 98.38 91 LEU A C 1
ATOM 691 O O . LEU A 1 91 ? -5.113 16.078 15.883 1 98.38 91 LEU A O 1
ATOM 695 N N . LYS A 1 92 ? -6.336 14.539 16.922 1 98.12 92 LYS A N 1
ATOM 696 C CA . LYS A 1 92 ? -6.34 15.188 18.219 1 98.12 92 LYS A CA 1
ATOM 697 C C . LYS A 1 92 ? -6.066 14.188 19.344 1 98.12 92 LYS A C 1
ATOM 699 O O . LYS A 1 92 ? -6.562 13.055 19.297 1 98.12 92 LYS A O 1
ATOM 704 N N . CYS A 1 93 ? -5.34 14.625 20.266 1 97.88 93 CYS A N 1
ATOM 705 C CA . CYS A 1 93 ? -5 13.75 21.391 1 97.88 93 CYS A CA 1
ATOM 706 C C . CYS A 1 93 ? -5.473 14.352 22.703 1 97.88 93 CYS A C 1
ATOM 708 O O . CYS A 1 93 ? -5.395 15.562 22.906 1 97.88 93 CYS A O 1
ATOM 710 N N . SER A 1 94 ? -5.883 13.453 23.609 1 96.62 94 SER A N 1
ATOM 711 C CA . SER A 1 94 ? -6.477 13.938 24.859 1 96.62 94 SER A CA 1
ATOM 712 C C . SER A 1 94 ? -5.57 13.648 26.047 1 96.62 94 SER A C 1
ATOM 714 O O . SER A 1 94 ? -5.797 14.164 27.141 1 96.62 94 SER A O 1
ATOM 716 N N . GLU A 1 95 ? -4.562 12.797 25.891 1 94.81 95 GLU A N 1
ATOM 717 C CA . GLU A 1 95 ? -3.662 12.461 26.984 1 94.81 95 GLU A CA 1
ATOM 718 C C . GLU A 1 95 ? -2.203 12.531 26.547 1 94.81 95 GLU A C 1
ATOM 720 O O . GLU A 1 95 ? -1.86 12.109 25.438 1 94.81 95 GLU A O 1
ATOM 725 N N . THR A 1 96 ? -1.451 13.086 27.422 1 94.12 96 THR A N 1
ATOM 726 C CA . THR A 1 96 ? -0.016 13.164 27.172 1 94.12 96 THR A CA 1
ATOM 727 C C . THR A 1 96 ? 0.603 11.773 27.141 1 94.12 96 THR A C 1
ATOM 729 O O . THR A 1 96 ? 0.315 10.938 28 1 94.12 96 THR A O 1
ATOM 732 N N . GLY A 1 97 ? 1.38 11.555 26.125 1 90.44 97 GLY A N 1
ATOM 733 C CA . GLY A 1 97 ? 2.186 10.344 26.047 1 90.44 97 GLY A CA 1
ATOM 734 C C . GLY A 1 97 ? 1.367 9.102 25.766 1 90.44 97 GLY A C 1
ATOM 735 O O . GLY A 1 97 ? 1.868 7.98 25.906 1 90.44 97 GLY A O 1
ATOM 736 N N . ASN A 1 98 ? 0.132 9.203 25.469 1 89.19 98 ASN A N 1
ATOM 737 C CA . ASN A 1 98 ? -0.73 8.047 25.219 1 89.19 98 ASN A CA 1
ATOM 738 C C . ASN A 1 98 ? -1.366 8.102 23.844 1 89.19 98 ASN A C 1
ATOM 740 O O . ASN A 1 98 ? -2.457 8.648 23.672 1 89.19 98 ASN A O 1
ATOM 744 N N . PRO A 1 99 ? -0.7 7.422 22.938 1 84 99 PRO A N 1
ATOM 745 C CA . PRO A 1 99 ? -1.231 7.438 21.562 1 84 99 PRO A CA 1
ATOM 746 C C . PRO A 1 99 ? -2.633 6.84 21.469 1 84 99 PRO A C 1
ATOM 748 O O . PRO A 1 99 ? -3.389 7.168 20.562 1 84 99 PRO A O 1
ATOM 751 N N . ASN A 1 100 ? -3.027 6.023 22.391 1 89.62 100 ASN A N 1
ATOM 752 C CA . ASN A 1 100 ? -4.348 5.406 22.375 1 89.62 100 ASN A CA 1
ATOM 753 C C . ASN A 1 100 ? -5.441 6.418 22.719 1 89.62 100 ASN A C 1
ATOM 755 O O . ASN A 1 100 ? -6.629 6.137 22.531 1 89.62 100 ASN A O 1
ATOM 759 N N . ALA A 1 101 ? -5.012 7.52 23.156 1 95.69 101 ALA A N 1
ATOM 760 C CA . ALA A 1 101 ? -5.949 8.594 23.484 1 95.69 101 ALA A CA 1
ATOM 761 C C . ALA A 1 101 ? -6.02 9.617 22.359 1 95.69 101 ALA A C 1
ATOM 763 O O . ALA A 1 101 ? -6.395 10.773 22.578 1 95.69 101 ALA A O 1
ATOM 764 N N . CYS A 1 102 ? -5.582 9.219 21.25 1 97.81 102 CYS A N 1
ATOM 765 C CA . CYS A 1 102 ? -5.688 10.047 20.047 1 97.81 102 CYS A CA 1
ATOM 766 C C . CYS A 1 102 ? -6.805 9.555 19.141 1 97.81 102 CYS A C 1
ATOM 768 O O . CYS A 1 102 ? -7.098 8.359 19.109 1 97.81 102 CYS A O 1
ATOM 770 N N . ALA A 1 103 ? -7.43 10.531 18.453 1 97.5 103 ALA A N 1
ATOM 771 C CA . ALA A 1 103 ? -8.531 10.18 17.562 1 97.5 103 ALA A CA 1
ATOM 772 C C . ALA A 1 103 ? -8.406 10.906 16.234 1 97.5 103 ALA A C 1
ATOM 774 O O . ALA A 1 103 ? -8.125 12.102 16.188 1 97.5 103 ALA A O 1
ATOM 775 N N . TRP A 1 104 ? -8.672 10.117 15.234 1 97.56 104 TRP A N 1
ATOM 776 C CA . TRP A 1 104 ? -8.656 10.688 13.891 1 97.56 104 TRP A CA 1
ATOM 777 C C . TRP A 1 104 ? -9.977 11.367 13.562 1 97.56 104 TRP A C 1
ATOM 779 O O . TRP A 1 104 ? -11.039 10.906 13.992 1 97.56 104 TRP A O 1
ATOM 789 N N . ALA A 1 105 ? -9.844 12.383 12.719 1 96.31 105 ALA A N 1
ATOM 790 C CA . ALA A 1 105 ? -11.031 13.102 12.266 1 96.31 105 ALA A CA 1
ATOM 791 C C . ALA A 1 105 ? -11.945 12.203 11.438 1 96.31 105 ALA A C 1
ATOM 793 O O . ALA A 1 105 ? -13.164 12.406 11.406 1 96.31 105 ALA A O 1
ATOM 794 N N . ASP A 1 106 ? -11.383 11.273 10.766 1 93.75 106 ASP A N 1
ATOM 795 C CA . ASP A 1 106 ? -12.188 10.406 9.914 1 93.75 106 ASP A CA 1
ATOM 796 C C . ASP A 1 106 ? -12.664 9.164 10.672 1 93.75 106 ASP A C 1
ATOM 798 O O . ASP A 1 106 ? -13.242 8.258 10.078 1 93.75 106 ASP A O 1
ATOM 802 N N . SER A 1 107 ? -12.344 8.969 11.914 1 94.06 107 SER A N 1
ATOM 803 C CA . SER A 1 107 ? -12.844 7.949 12.836 1 94.06 107 SER A CA 1
ATOM 804 C C . SER A 1 107 ? -12.211 6.59 12.555 1 94.06 107 SER A C 1
ATOM 806 O O . SER A 1 107 ? -12.734 5.559 12.977 1 94.06 107 SER A O 1
ATOM 808 N N . THR A 1 108 ? -11.188 6.582 11.742 1 94 108 THR A N 1
ATOM 809 C CA . THR A 1 108 ? -10.469 5.328 11.547 1 94 108 THR A CA 1
ATOM 810 C C . THR A 1 108 ? -9.664 4.973 12.797 1 94 108 THR A C 1
ATOM 812 O O . THR A 1 108 ? -9.484 5.805 13.688 1 94 108 THR A O 1
ATOM 815 N N . LYS A 1 109 ? -9.195 3.773 12.844 1 93.44 109 LYS A N 1
ATOM 816 C CA . LYS A 1 109 ? -8.453 3.287 14.008 1 93.44 109 LYS A CA 1
ATOM 817 C C . LYS A 1 109 ? -7.027 3.832 14.016 1 93.44 109 LYS A C 1
ATOM 819 O O . LYS A 1 109 ? -6.387 3.926 12.969 1 93.44 109 LYS A O 1
ATOM 824 N N . PHE A 1 110 ? -6.605 4.121 15.227 1 93.5 110 PHE A N 1
ATOM 825 C CA . PHE A 1 110 ? -5.219 4.535 15.414 1 93.5 110 PHE A CA 1
ATOM 826 C C . PHE A 1 110 ? -4.285 3.33 15.375 1 93.5 110 PHE A C 1
ATOM 828 O O . PHE A 1 110 ? -4.309 2.494 16.281 1 93.5 110 PHE A O 1
ATOM 835 N N . SER A 1 111 ? -3.439 3.242 14.352 1 91.69 111 SER A N 1
ATOM 836 C CA . SER A 1 111 ? -2.648 2.031 14.164 1 91.69 111 SER A CA 1
ATOM 837 C C . SER A 1 111 ? -1.172 2.357 13.977 1 91.69 111 SER A C 1
ATOM 839 O O . SER A 1 111 ? -0.344 1.455 13.836 1 91.69 111 SER A O 1
ATOM 841 N N . TYR A 1 112 ? -0.856 3.492 13.906 1 94.81 112 TYR A N 1
ATOM 842 C CA . TYR A 1 112 ? 0.506 3.953 13.664 1 94.81 112 TYR A CA 1
ATOM 843 C C . TYR A 1 112 ? 0.762 5.285 14.359 1 94.81 112 TYR A C 1
ATOM 845 O O . TYR A 1 112 ? -0.084 6.18 14.328 1 94.81 112 TYR A O 1
ATOM 853 N N . SER A 1 113 ? 1.92 5.414 14.961 1 95.94 113 SER A N 1
ATOM 854 C CA . SER A 1 113 ? 2.311 6.668 15.594 1 95.94 113 SER A CA 1
ATOM 855 C C . SER A 1 113 ? 3.566 7.246 14.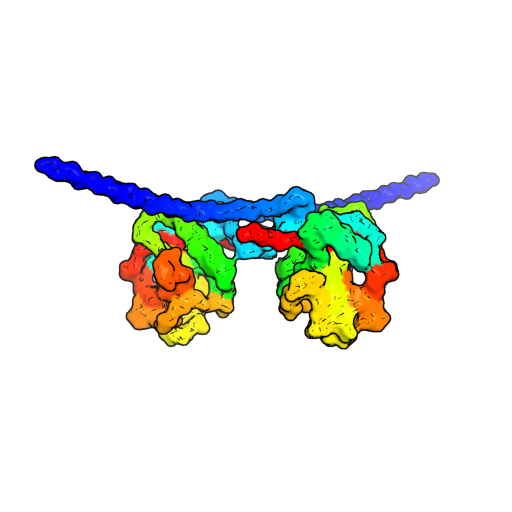953 1 95.94 113 SER A C 1
ATOM 857 O O . SER A 1 113 ? 4.625 6.613 14.961 1 95.94 113 SER A O 1
ATOM 859 N N . GLY A 1 114 ? 3.432 8.43 14.43 1 97.19 114 GLY A N 1
ATOM 860 C CA . GLY A 1 114 ? 4.57 9.148 13.883 1 97.19 114 GLY A CA 1
ATOM 861 C C . GLY A 1 114 ? 5.086 10.234 14.805 1 97.19 114 GLY A C 1
ATOM 862 O O . GLY A 1 114 ? 5.793 11.148 14.367 1 97.19 114 GLY A O 1
ATOM 863 N N . PHE A 1 115 ? 4.785 10.164 16.047 1 97.56 115 PHE A N 1
ATOM 864 C CA . PHE A 1 115 ? 5.109 11.227 16.984 1 97.56 115 PHE A CA 1
ATOM 865 C C . PHE A 1 115 ? 6.613 11.289 17.234 1 97.56 115 PHE A C 1
ATOM 867 O O . PHE A 1 115 ? 7.273 10.25 17.328 1 97.56 115 PHE A O 1
ATOM 874 N N . ALA A 1 116 ? 7.082 12.477 17.375 1 96.56 116 ALA A N 1
ATOM 875 C CA . ALA A 1 116 ? 8.422 12.688 17.906 1 96.56 116 ALA A CA 1
ATOM 876 C C . ALA A 1 116 ? 8.508 12.281 19.375 1 96.56 116 ALA A C 1
ATOM 878 O O . ALA A 1 116 ? 7.48 12.117 20.047 1 96.56 116 ALA A O 1
ATOM 879 N N . LYS A 1 117 ? 9.758 12.148 19.781 1 93.31 117 LYS A N 1
ATOM 880 C CA . LYS A 1 117 ? 9.969 11.82 21.188 1 93.31 117 LYS A CA 1
ATOM 881 C C . LYS A 1 117 ? 9.281 12.836 22.094 1 93.31 117 LYS A C 1
ATOM 883 O O . LYS A 1 117 ? 9.328 14.047 21.828 1 93.31 117 LYS A O 1
ATOM 888 N N . ALA A 1 118 ? 8.57 12.422 23.125 1 93.25 118 ALA A N 1
ATOM 889 C CA . ALA A 1 118 ? 7.949 13.25 24.156 1 93.25 118 ALA A CA 1
ATOM 890 C C . ALA A 1 118 ? 6.562 13.719 23.719 1 93.25 118 ALA A C 1
ATOM 892 O O . ALA A 1 118 ? 5.922 14.508 24.422 1 93.25 118 ALA A O 1
ATOM 893 N N . TYR A 1 119 ? 6.211 13.289 22.562 1 95 119 TYR A N 1
ATOM 894 C CA . TYR A 1 119 ? 4.891 13.664 22.078 1 95 119 TYR A CA 1
ATOM 895 C C . TYR A 1 119 ? 4 12.438 21.906 1 95 119 TYR A C 1
ATOM 897 O O . TYR A 1 119 ? 4.5 11.328 21.703 1 95 119 TYR A O 1
ATOM 905 N N . PRO A 1 120 ? 2.717 12.617 21.891 1 96.56 120 PRO A N 1
ATOM 906 C CA . PRO A 1 120 ? 1.945 13.844 22.094 1 96.56 120 PRO A CA 1
ATOM 907 C C . PRO A 1 120 ? 2.078 14.398 23.516 1 96.56 120 PRO A C 1
ATOM 909 O O . PRO A 1 120 ? 2.236 13.625 24.469 1 96.56 120 PRO A O 1
ATOM 912 N N . ASN A 1 121 ? 2.141 15.633 23.641 1 96.75 121 ASN A N 1
ATOM 913 C CA . ASN A 1 121 ? 2.156 16.375 24.906 1 96.75 121 ASN A CA 1
ATOM 914 C C . ASN A 1 121 ? 1.018 17.391 24.969 1 96.75 121 ASN A C 1
ATOM 916 O O . ASN A 1 121 ? 1.081 18.438 24.344 1 96.75 121 ASN A O 1
ATOM 920 N N . THR A 1 122 ? -0.018 17.031 25.688 1 95.75 122 THR A N 1
ATOM 921 C CA . THR A 1 122 ? -1.225 17.844 25.719 1 95.75 122 THR A CA 1
ATOM 922 C C . THR A 1 122 ? -0.957 19.188 26.422 1 95.75 122 THR A C 1
ATOM 924 O O . THR A 1 122 ? -1.751 20.109 26.312 1 95.75 122 THR A O 1
ATOM 927 N N . GLY A 1 123 ? 0.096 19.25 27.188 1 95.81 123 GLY A N 1
ATOM 928 C CA . GLY A 1 123 ? 0.52 20.531 27.719 1 95.81 123 GLY A CA 1
ATOM 929 C C . GLY A 1 123 ? 0.809 21.562 26.641 1 95.81 123 GLY A C 1
ATOM 930 O O . GLY A 1 123 ? 0.635 22.766 26.859 1 95.81 123 GLY A O 1
ATOM 931 N N . TYR A 1 124 ? 1.237 21.078 25.5 1 95.44 124 TYR A N 1
ATOM 932 C CA . TYR A 1 124 ? 1.512 21.953 24.375 1 95.44 124 TYR A CA 1
ATOM 933 C C . TYR A 1 124 ? 0.272 22.125 23.5 1 95.44 124 TYR A C 1
ATOM 935 O O . TYR A 1 124 ? 0.225 23.016 22.641 1 95.44 124 TYR A O 1
ATOM 943 N N . GLY A 1 125 ? -0.711 21.25 23.734 1 97.06 125 GLY A N 1
ATOM 944 C CA . GLY A 1 125 ? -1.938 21.297 22.969 1 97.06 125 GLY A CA 1
ATOM 945 C C . GLY A 1 125 ? -2.402 19.922 22.516 1 97.06 125 GLY A C 1
ATOM 946 O O . GLY A 1 125 ? -1.691 18.922 22.688 1 97.06 125 GLY A O 1
ATOM 947 N N . ASN A 1 126 ? -3.596 19.938 21.891 1 97.75 126 ASN A N 1
ATOM 948 C CA . ASN A 1 126 ? -4.242 18.672 21.562 1 97.75 126 ASN A CA 1
ATOM 949 C C . ASN A 1 126 ? -4.23 18.391 20.062 1 97.75 126 ASN A C 1
ATOM 951 O O . ASN A 1 126 ? -4.5 17.266 19.641 1 97.75 126 ASN A O 1
ATOM 955 N N . CYS A 1 127 ? -3.955 19.406 19.344 1 98.69 127 CYS A N 1
ATOM 956 C CA . CYS A 1 127 ? -3.975 19.234 17.891 1 98.69 127 CYS A CA 1
ATOM 957 C C . CYS A 1 127 ? -2.604 18.828 17.375 1 98.69 127 CYS A C 1
ATOM 959 O O . CYS A 1 127 ? -1.587 19.078 18.016 1 98.69 127 CYS A O 1
ATOM 961 N N . VAL A 1 128 ? -2.586 18.125 16.234 1 98.38 128 VAL A N 1
ATOM 962 C CA . VAL A 1 128 ? -1.332 17.516 15.805 1 98.38 128 VAL A CA 1
ATOM 963 C C . VAL A 1 128 ? -0.967 18 14.406 1 98.38 128 VAL A C 1
ATOM 965 O O . VAL A 1 128 ? -1.824 18.062 13.523 1 98.38 128 VAL A O 1
ATOM 968 N N . PHE A 1 129 ? 0.222 18.406 14.211 1 98.56 129 PHE A N 1
ATOM 969 C CA . PHE A 1 129 ? 0.759 18.766 12.906 1 98.56 129 PHE A CA 1
ATOM 970 C C . PHE A 1 129 ? 2.047 18 12.617 1 98.56 129 PHE A C 1
ATOM 972 O O . PHE A 1 129 ? 2.619 17.375 13.516 1 98.56 129 PHE A O 1
ATOM 979 N N . VAL A 1 130 ? 2.473 17.984 11.383 1 98.69 130 VAL A N 1
ATOM 980 C CA . VAL A 1 130 ? 3.678 17.297 10.922 1 98.69 130 VAL A CA 1
ATOM 981 C C . VAL A 1 130 ? 4.695 18.328 10.422 1 98.69 130 VAL A C 1
ATOM 983 O O . VAL A 1 130 ? 4.332 19.266 9.719 1 98.69 130 VAL A O 1
ATOM 986 N N . GLU A 1 131 ? 5.875 18.156 10.812 1 98.19 131 GLU A N 1
ATOM 987 C CA . GLU A 1 131 ? 6.957 18.891 10.172 1 98.19 131 GLU A CA 1
ATOM 988 C C . GLU A 1 131 ? 7.465 18.156 8.93 1 98.19 131 GLU A C 1
ATOM 990 O O . GLU A 1 131 ? 7.656 16.938 8.953 1 98.19 131 GLU A O 1
ATOM 995 N N . THR A 1 132 ? 7.703 18.906 7.836 1 97.5 132 THR A N 1
ATOM 996 C CA . THR A 1 132 ? 8.039 18.234 6.578 1 97.5 132 THR A CA 1
ATOM 997 C C . THR A 1 132 ? 9.508 18.469 6.223 1 97.5 132 THR A C 1
ATOM 999 O O . THR A 1 132 ? 10.008 17.906 5.246 1 97.5 132 THR A O 1
ATOM 1002 N N . ALA A 1 133 ? 10.195 19.266 7.008 1 95.5 133 ALA A N 1
ATOM 1003 C CA . ALA A 1 133 ? 11.586 19.594 6.703 1 95.5 133 ALA A CA 1
ATOM 1004 C C . ALA A 1 133 ? 12.438 19.609 7.973 1 95.5 133 ALA A C 1
ATOM 1006 O O . ALA A 1 133 ? 11.906 19.562 9.086 1 95.5 133 ALA A O 1
ATOM 1007 N N . GLY A 1 134 ? 13.758 19.578 7.711 1 94.94 134 GLY A N 1
ATOM 1008 C CA . GLY A 1 134 ? 14.695 19.641 8.82 1 94.94 134 GLY A CA 1
ATOM 1009 C C . GLY A 1 134 ? 14.938 18.297 9.477 1 94.94 134 GLY A C 1
ATOM 1010 O O . GLY A 1 134 ? 14.664 17.25 8.883 1 94.94 134 GLY A O 1
ATOM 1011 N N . ASN A 1 135 ? 15.422 18.312 10.719 1 95.5 135 ASN A N 1
ATOM 1012 C CA . ASN A 1 135 ? 15.789 17.109 11.445 1 95.5 135 ASN A CA 1
ATOM 1013 C C . ASN A 1 135 ? 14.555 16.344 11.938 1 95.5 135 ASN A C 1
ATOM 1015 O O . ASN A 1 135 ? 14.633 15.156 12.242 1 95.5 135 ASN A O 1
ATOM 1019 N N . SER A 1 136 ? 13.484 17.031 11.953 1 96.75 136 SER A N 1
ATOM 1020 C CA . SER A 1 136 ? 12.273 16.406 12.469 1 96.75 136 SER A CA 1
ATOM 1021 C C . SER A 1 136 ? 11.289 16.109 11.344 1 96.75 136 SER A C 1
ATOM 1023 O O . SER A 1 136 ? 10.102 15.867 11.594 1 96.75 136 SER A O 1
ATOM 1025 N N . ALA A 1 137 ? 11.836 16.094 10.125 1 97.06 137 ALA A N 1
ATOM 1026 C CA . ALA A 1 137 ? 10.977 15.844 8.977 1 97.06 137 ALA A CA 1
ATOM 1027 C C . ALA A 1 137 ? 10.211 14.531 9.141 1 97.06 137 ALA A C 1
ATOM 1029 O O . ALA A 1 137 ? 10.805 13.492 9.461 1 97.06 137 ALA A O 1
ATOM 1030 N N . GLY A 1 138 ? 8.891 14.633 8.961 1 97.81 138 GLY A N 1
ATOM 1031 C CA . GLY A 1 138 ? 8.047 13.453 9.031 1 97.81 138 GLY A CA 1
ATOM 1032 C C . GLY A 1 138 ? 7.504 13.188 10.422 1 97.81 138 GLY A C 1
ATOM 1033 O O . GLY A 1 138 ? 6.656 12.305 10.602 1 97.81 138 GLY A O 1
ATOM 1034 N N . GLN A 1 139 ? 7.941 13.938 11.398 1 98.38 139 GLN A N 1
ATOM 1035 C CA . GLN A 1 139 ? 7.512 13.68 12.773 1 98.38 139 GLN A CA 1
ATOM 1036 C C . GLN A 1 139 ? 6.289 14.516 13.133 1 98.38 139 GLN A C 1
ATOM 1038 O O . GLN A 1 139 ? 6.086 15.602 12.578 1 98.38 139 GLN A O 1
ATOM 1043 N N . TRP A 1 140 ? 5.559 13.953 14.055 1 98.44 140 TRP A N 1
ATOM 1044 C CA . TRP A 1 140 ? 4.312 14.57 14.492 1 98.44 140 TRP A CA 1
ATOM 1045 C C . TRP A 1 140 ? 4.512 15.328 15.805 1 98.44 140 TRP A C 1
ATOM 1047 O O . TRP A 1 140 ? 5.242 14.875 16.688 1 98.44 140 TRP A O 1
ATOM 1057 N N . PHE A 1 141 ? 3.846 16.422 15.953 1 97.25 141 PHE A N 1
ATOM 1058 C CA . PHE A 1 141 ? 3.904 17.234 17.156 1 97.25 141 PHE A CA 1
ATOM 1059 C C . PHE A 1 141 ? 2.51 17.688 17.578 1 97.25 141 PHE A C 1
ATOM 1061 O O . PHE A 1 141 ? 1.679 18.016 16.734 1 97.25 141 PHE A O 1
ATOM 1068 N N . SER A 1 142 ? 2.301 17.625 18.859 1 97.25 142 SER A N 1
ATOM 1069 C CA . SER A 1 142 ? 1.06 18.203 19.359 1 97.25 142 SER A CA 1
ATOM 1070 C C . SER A 1 142 ? 1.236 19.672 19.734 1 97.25 142 SER A C 1
ATOM 1072 O O . SER A 1 142 ? 2.287 20.062 20.234 1 97.25 142 SER A O 1
ATOM 1074 N N . ALA A 1 143 ? 0.208 20.438 19.422 1 96.62 143 ALA A N 1
ATOM 1075 C CA . ALA A 1 143 ? 0.22 21.859 19.688 1 96.62 143 ALA A CA 1
ATOM 1076 C C . ALA A 1 143 ? -1.196 22.406 19.891 1 96.62 143 ALA A C 1
ATOM 1078 O O . ALA A 1 143 ? -2.174 21.672 19.688 1 96.62 143 ALA A O 1
ATOM 1079 N N . THR A 1 144 ? -1.181 23.672 20.391 1 96.88 144 THR A N 1
ATOM 1080 C CA . THR A 1 144 ? -2.48 24.328 20.516 1 96.88 144 THR A CA 1
ATOM 1081 C C . THR A 1 144 ? -3.193 24.391 19.172 1 96.88 144 THR A C 1
ATOM 1083 O O . THR A 1 144 ? -2.561 24.609 18.141 1 96.88 144 THR A O 1
ATOM 1086 N N . CYS A 1 145 ? -4.426 24.281 19.219 1 98.19 145 CYS A N 1
ATOM 1087 C CA . CYS A 1 145 ? -5.23 24.25 18.016 1 98.19 145 CYS A CA 1
ATOM 1088 C C . CYS A 1 145 ? -5.305 25.641 17.375 1 98.19 145 CYS A C 1
ATOM 1090 O O . CYS A 1 145 ? -5.668 25.766 16.203 1 98.19 145 CYS A O 1
ATOM 1092 N N . ASN A 1 146 ? -4.949 26.641 18.141 1 96.69 146 ASN A N 1
ATOM 1093 C CA . ASN A 1 146 ? -5.215 27.984 17.656 1 96.69 146 ASN A CA 1
ATOM 1094 C C . ASN A 1 146 ? -3.922 28.75 17.391 1 96.69 146 ASN A C 1
ATOM 1096 O O . ASN A 1 146 ? -3.873 29.625 16.516 1 96.69 146 ASN A O 1
ATOM 1100 N N . ALA A 1 147 ? -2.93 28.453 18.109 1 90.5 147 ALA A N 1
ATOM 1101 C CA . ALA A 1 147 ? -1.727 29.281 18.047 1 90.5 147 ALA A CA 1
ATOM 1102 C C . ALA A 1 147 ? -0.9 28.953 16.812 1 90.5 147 ALA A C 1
ATOM 1104 O O . ALA A 1 147 ? -0.336 29.859 16.172 1 90.5 147 ALA A O 1
ATOM 1105 N N . ILE A 1 148 ? -0.878 27.734 16.484 1 94.19 148 ILE A N 1
ATOM 1106 C CA . ILE A 1 148 ? -0.141 27.312 15.289 1 94.19 148 ILE A CA 1
ATOM 1107 C C . ILE A 1 148 ? -1.01 27.516 14.055 1 94.19 148 ILE A C 1
ATOM 1109 O O . ILE A 1 148 ? -2.201 27.188 14.062 1 94.19 148 ILE A O 1
ATOM 1113 N N . ARG A 1 149 ? -0.38 28.156 13.039 1 97.44 149 ARG A N 1
ATOM 1114 C CA . ARG A 1 149 ? -1.04 28.328 11.75 1 97.44 149 ARG A CA 1
ATOM 1115 C C . ARG A 1 149 ? -0.186 27.766 10.625 1 97.44 149 ARG A C 1
ATOM 1117 O O . ARG A 1 149 ? 0.972 28.156 10.453 1 97.44 149 ARG A O 1
ATOM 1124 N N . THR A 1 150 ? -0.743 26.828 9.891 1 98.19 150 THR A N 1
ATOM 1125 C CA . THR A 1 150 ? 0.053 26.156 8.875 1 98.19 150 THR A CA 1
ATOM 1126 C C . THR A 1 150 ? -0.844 25.562 7.789 1 98.19 150 THR A C 1
ATOM 1128 O O . THR A 1 150 ? -2.023 25.906 7.695 1 98.19 150 THR A O 1
ATOM 1131 N N . ASN A 1 151 ? -0.269 24.719 6.875 1 98.75 151 ASN A N 1
ATOM 1132 C CA . ASN A 1 151 ? -0.957 24.125 5.742 1 98.75 151 ASN A CA 1
ATOM 1133 C C . ASN A 1 151 ? -1.834 22.953 6.18 1 98.75 151 ASN A C 1
ATOM 1135 O O . ASN A 1 151 ? -1.896 22.625 7.363 1 98.75 151 ASN A O 1
ATOM 1139 N N . ALA A 1 152 ? -2.539 22.406 5.219 1 98.69 152 ALA A N 1
ATOM 1140 C CA . ALA A 1 152 ? -3.387 21.25 5.484 1 98.69 152 ALA A CA 1
ATOM 1141 C C . ALA A 1 152 ? -3.326 20.25 4.336 1 98.69 152 ALA A C 1
ATOM 1143 O O . ALA A 1 152 ? -3.072 20.625 3.189 1 98.69 152 ALA A O 1
ATOM 1144 N N . ILE A 1 153 ? -3.443 19.016 4.672 1 98.75 153 ILE A N 1
ATOM 1145 C CA . ILE A 1 153 ? -3.721 17.984 3.678 1 98.75 153 ILE A CA 1
ATOM 1146 C C . ILE A 1 153 ? -5.09 17.359 3.945 1 98.75 153 ILE A C 1
ATOM 1148 O O . ILE A 1 153 ? -5.391 16.953 5.074 1 98.75 153 ILE A O 1
ATOM 1152 N N . CYS A 1 154 ? -5.859 17.344 2.906 1 98.56 154 CYS A N 1
ATOM 1153 C CA . CYS A 1 154 ? -7.191 16.75 2.959 1 98.56 154 CYS A CA 1
ATOM 1154 C C . CYS A 1 154 ? -7.219 15.398 2.258 1 98.56 154 CYS A C 1
ATOM 1156 O O . CYS A 1 154 ? -6.426 15.148 1.349 1 98.56 154 CYS A O 1
ATOM 1158 N N . GLU A 1 155 ? -8.055 14.602 2.713 1 97.25 155 GLU A N 1
ATOM 1159 C CA . GLU A 1 155 ? -8.289 13.32 2.041 1 97.25 155 GLU A CA 1
ATOM 1160 C C . GLU A 1 155 ? -9.773 13.086 1.807 1 97.25 155 GLU A C 1
ATOM 1162 O O . GLU A 1 155 ? -10.617 13.594 2.551 1 97.25 155 GLU A O 1
ATOM 1167 N N . ILE A 1 156 ? -9.992 12.422 0.698 1 93.38 156 ILE A N 1
ATOM 1168 C CA . ILE A 1 156 ? -11.352 11.992 0.398 1 93.38 156 ILE A CA 1
ATOM 1169 C C . ILE A 1 156 ? -11.367 10.492 0.123 1 93.38 156 ILE A C 1
ATOM 1171 O O . ILE A 1 156 ? -10.438 9.945 -0.472 1 93.38 156 ILE A O 1
ATOM 1175 N N . ALA A 1 157 ? -12.32 9.805 0.787 1 76.12 157 ALA A N 1
ATOM 1176 C CA . ALA A 1 157 ? -12.43 8.367 0.559 1 76.12 157 ALA A CA 1
ATOM 1177 C C . ALA A 1 157 ? -12.758 8.07 -0.901 1 76.12 157 ALA A C 1
ATOM 1179 O O . ALA A 1 157 ? -13.555 8.781 -1.521 1 76.12 157 ALA A O 1
ATOM 1180 N N . VAL A 1 158 ? -11.766 7.359 -1.542 1 64.31 158 VAL A N 1
ATOM 1181 C CA . VAL A 1 158 ? -12.055 6.984 -2.922 1 64.31 158 VAL A CA 1
ATOM 1182 C C . VAL A 1 158 ? -13.109 5.879 -2.949 1 64.31 158 VAL A C 1
ATOM 1184 O O . VAL A 1 158 ? -13.023 4.914 -2.184 1 64.31 158 VAL A O 1
ATOM 1187 N N . ASN A 1 159 ? -14.367 6.188 -3.053 1 50.69 159 ASN A N 1
ATOM 1188 C CA . ASN A 1 159 ? -15.336 5.121 -3.289 1 50.69 159 ASN A CA 1
ATOM 1189 C C . ASN A 1 159 ? -14.914 4.23 -4.457 1 50.69 159 ASN A C 1
ATOM 1191 O O . ASN A 1 159 ? -14.664 4.723 -5.559 1 50.69 159 ASN A O 1
ATOM 1195 N N . SER A 1 160 ? -13.938 3.408 -4.199 1 41.41 160 SER A N 1
ATOM 1196 C CA . SER A 1 160 ? -13.82 2.449 -5.293 1 41.41 160 SER A CA 1
ATOM 1197 C C . SER A 1 160 ? -15.133 1.723 -5.539 1 41.41 160 SER A C 1
ATOM 1199 O O . SER A 1 160 ? -15.93 1.536 -4.617 1 41.41 160 SER A O 1
ATOM 1201 N N . MET B 1 1 ? -41.375 -30.625 -36.5 1 42.78 1 MET B N 1
ATOM 1202 C CA . MET B 1 1 ? -40.031 -30.016 -36.594 1 42.78 1 MET B CA 1
ATOM 1203 C C . MET B 1 1 ? -39.875 -28.891 -35.594 1 42.78 1 MET B C 1
ATOM 1205 O O . MET B 1 1 ? -40.375 -27.781 -35.781 1 42.78 1 MET B O 1
ATOM 1209 N N . GLY B 1 2 ? -39.875 -29.219 -34.281 1 48.12 2 GLY B N 1
ATOM 1210 C CA . GLY B 1 2 ? -39.844 -28.25 -33.219 1 48.12 2 GLY B CA 1
ATOM 1211 C C . GLY B 1 2 ? -38.562 -27.453 -33.156 1 48.12 2 GLY B C 1
ATOM 1212 O O . GLY B 1 2 ? -37.469 -28.031 -33.312 1 48.12 2 GLY B O 1
ATOM 1213 N N . ILE B 1 3 ? -38.594 -26.109 -33.531 1 58.47 3 ILE B N 1
ATOM 1214 C CA . ILE B 1 3 ? -37.469 -25.156 -33.469 1 58.47 3 ILE B CA 1
ATOM 1215 C C . ILE B 1 3 ? -37 -25.047 -32.031 1 58.47 3 ILE B C 1
ATOM 1217 O O . ILE B 1 3 ? -37.75 -24.672 -31.125 1 58.47 3 ILE B O 1
ATOM 1221 N N . ILE B 1 4 ? -35.969 -25.844 -31.641 1 59.34 4 ILE B N 1
ATOM 1222 C CA . ILE B 1 4 ? -35.281 -25.672 -30.359 1 59.34 4 ILE B CA 1
ATOM 1223 C C . ILE B 1 4 ? -34.531 -24.328 -30.359 1 59.34 4 ILE B C 1
ATOM 1225 O O . ILE B 1 4 ? -33.656 -24.094 -31.172 1 59.34 4 ILE B O 1
ATOM 1229 N N . THR B 1 5 ? -35.188 -23.219 -29.875 1 55.22 5 THR B N 1
ATOM 1230 C CA . THR B 1 5 ? -34.531 -21.922 -29.641 1 55.22 5 THR B CA 1
ATOM 1231 C C . THR B 1 5 ? -33.531 -22.031 -28.5 1 55.22 5 THR B C 1
ATOM 1233 O O . THR B 1 5 ? -33.875 -22.359 -27.375 1 55.22 5 THR B O 1
ATOM 1236 N N . TYR B 1 6 ? -32.281 -22.438 -28.828 1 52.47 6 TYR B N 1
ATOM 1237 C CA . TYR B 1 6 ? -31.219 -22.312 -27.844 1 52.47 6 TYR B CA 1
ATOM 1238 C C . TYR B 1 6 ? -31.078 -20.859 -27.391 1 52.47 6 TYR B C 1
ATOM 1240 O O . TYR B 1 6 ? -30.812 -19.969 -28.188 1 52.47 6 TYR B O 1
ATOM 1248 N N . LEU B 1 7 ? -31.688 -20.469 -26.281 1 53.12 7 LEU B N 1
ATOM 1249 C CA . LEU B 1 7 ? -31.375 -19.219 -25.594 1 53.12 7 LEU B CA 1
ATOM 1250 C C . LEU B 1 7 ? -29.891 -19.172 -25.219 1 53.12 7 LEU B C 1
ATOM 1252 O O . LEU B 1 7 ? -29.422 -19.969 -24.406 1 53.12 7 LEU B O 1
ATOM 1256 N N . ILE B 1 8 ? -29.062 -18.719 -26.125 1 50.5 8 ILE B N 1
ATOM 1257 C CA . ILE B 1 8 ? -27.688 -18.406 -25.766 1 50.5 8 ILE B CA 1
ATOM 1258 C C . ILE B 1 8 ? -27.672 -17.375 -24.625 1 50.5 8 ILE B C 1
ATOM 1260 O O . ILE B 1 8 ? -28.078 -16.234 -24.812 1 50.5 8 ILE B O 1
ATOM 1264 N N . PHE B 1 9 ? -27.719 -17.844 -23.375 1 50.47 9 PHE B N 1
ATOM 1265 C CA . PHE B 1 9 ? -27.406 -16.953 -22.25 1 50.47 9 PHE B CA 1
ATOM 1266 C C . PHE B 1 9 ? -25.984 -16.422 -22.359 1 50.47 9 PHE B C 1
ATOM 1268 O O . PHE B 1 9 ? -25.016 -17.172 -22.141 1 50.47 9 PHE B O 1
ATOM 1275 N N . VAL B 1 10 ? -25.75 -15.352 -23.062 1 45.41 10 VAL B N 1
ATOM 1276 C CA . VAL B 1 10 ? -24.469 -14.633 -23.016 1 45.41 10 VAL B CA 1
ATOM 1277 C C . VAL B 1 10 ? -24.188 -14.195 -21.578 1 45.41 10 VAL B C 1
ATOM 1279 O O . VAL B 1 10 ? -24.875 -13.328 -21.031 1 45.41 10 VAL B O 1
ATOM 1282 N N . LEU B 1 11 ? -23.578 -15.109 -20.828 1 42.59 11 LEU B N 1
ATOM 1283 C CA . LEU B 1 11 ? -23.016 -14.625 -19.578 1 42.59 11 LEU B CA 1
ATOM 1284 C C . LEU B 1 11 ? -22.016 -13.5 -19.828 1 42.59 11 LEU B C 1
ATOM 1286 O O . LEU B 1 11 ? -20.953 -13.727 -20.375 1 42.59 11 LEU B O 1
ATOM 1290 N N . ALA B 1 12 ? -22.406 -12.312 -20.016 1 40.56 12 ALA B N 1
ATOM 1291 C CA . ALA B 1 12 ? -21.5 -11.172 -20.062 1 40.56 12 ALA B CA 1
ATOM 1292 C C . ALA B 1 12 ? -20.547 -11.18 -18.875 1 40.56 12 ALA B C 1
ATOM 1294 O O . ALA B 1 12 ? -20.984 -11.031 -17.719 1 40.56 12 ALA B O 1
ATOM 1295 N N . ILE B 1 13 ? -19.484 -11.898 -19 1 39.22 13 ILE B N 1
ATOM 1296 C CA . ILE B 1 13 ? -18.406 -11.695 -18.031 1 39.22 13 ILE B CA 1
ATOM 1297 C C . ILE B 1 13 ? -18.156 -10.203 -17.844 1 39.22 13 ILE B C 1
ATOM 1299 O O . ILE B 1 13 ? -17.703 -9.523 -18.766 1 39.22 13 ILE B O 1
ATOM 1303 N N . PHE B 1 14 ? -18.922 -9.461 -17.047 1 38.88 14 PHE B N 1
ATOM 1304 C CA . PHE B 1 14 ? -18.578 -8.102 -16.656 1 38.88 14 PHE B CA 1
ATOM 1305 C C . PHE B 1 14 ? -17.125 -7.996 -16.25 1 38.88 14 PHE B C 1
ATOM 1307 O O . PHE B 1 14 ? -16.734 -8.445 -15.164 1 38.88 14 PHE B O 1
ATOM 1314 N N . ILE B 1 15 ? -16.219 -8.031 -17.141 1 38.88 15 ILE B N 1
ATOM 1315 C CA . ILE B 1 15 ? -14.852 -7.645 -16.812 1 38.88 15 ILE B CA 1
ATOM 1316 C C . ILE B 1 15 ? -14.867 -6.379 -15.953 1 38.88 15 ILE B C 1
ATOM 1318 O O . ILE B 1 15 ? -15.312 -5.324 -16.406 1 38.88 15 ILE B O 1
ATOM 1322 N N . PHE B 1 16 ? -15.031 -6.383 -14.688 1 43.12 16 PHE B N 1
ATOM 1323 C CA . PHE B 1 16 ? -14.883 -5.156 -13.914 1 43.12 16 PHE B CA 1
ATOM 1324 C C . PHE B 1 16 ? -13.602 -4.426 -14.297 1 43.12 16 PHE B C 1
ATOM 1326 O O . PHE B 1 16 ? -12.508 -4.98 -14.195 1 43.12 16 PHE B O 1
ATOM 1333 N N . PRO B 1 17 ? -13.641 -3.611 -15.219 1 42.41 17 PRO B N 1
ATOM 1334 C CA . PRO B 1 17 ? -12.414 -2.846 -15.469 1 42.41 17 PRO B CA 1
ATOM 1335 C C . PRO B 1 17 ? -11.641 -2.533 -14.188 1 42.41 17 PRO B C 1
ATOM 1337 O O . PRO B 1 17 ? -12.242 -2.375 -13.125 1 42.41 17 PRO B O 1
ATOM 1340 N N . ILE B 1 18 ? -10.461 -3.129 -14.016 1 48.66 18 ILE B N 1
ATOM 1341 C CA . ILE B 1 18 ? -9.625 -2.521 -12.992 1 48.66 18 ILE B CA 1
ATOM 1342 C C . ILE B 1 18 ? -9.883 -1.02 -12.93 1 48.66 18 ILE B C 1
ATOM 1344 O O . ILE B 1 18 ? -9.617 -0.297 -13.891 1 48.66 18 ILE B O 1
ATOM 1348 N N . ALA B 1 19 ? -11.086 -0.678 -12.453 1 49.09 19 ALA B N 1
ATOM 1349 C CA . ALA B 1 19 ? -11.555 0.704 -12.391 1 49.09 19 ALA B CA 1
ATOM 1350 C C . ALA B 1 19 ? -10.391 1.671 -12.195 1 49.09 19 ALA B C 1
ATOM 1352 O O . ALA B 1 19 ? -9.562 1.476 -11.305 1 49.09 19 ALA B O 1
ATOM 1353 N N . SER B 1 20 ? -9.867 2.334 -13.219 1 62.84 20 SER B N 1
ATOM 1354 C CA . SER B 1 20 ? -8.906 3.428 -13.141 1 62.84 20 SER B CA 1
ATOM 1355 C C . SER B 1 20 ? -9.188 4.336 -11.953 1 62.84 20 SER B C 1
ATOM 1357 O O . SER B 1 20 ? -10.281 4.891 -11.836 1 62.84 20 SER B O 1
ATOM 1359 N N . ILE B 1 21 ? -8.516 4.043 -10.875 1 71.38 21 ILE B N 1
ATOM 1360 C CA . ILE B 1 21 ? -8.695 4.902 -9.703 1 71.38 21 ILE B CA 1
ATOM 1361 C C . ILE B 1 21 ? -8.453 6.359 -10.094 1 71.38 21 ILE B C 1
ATOM 1363 O O . ILE B 1 21 ? -7.422 6.684 -10.68 1 71.38 21 ILE B O 1
ATOM 1367 N N . SER B 1 22 ? -9.539 7.07 -10.297 1 83.44 22 SER B N 1
ATOM 1368 C CA . SER B 1 22 ? -9.422 8.508 -10.508 1 83.44 22 SER B CA 1
ATOM 1369 C C . SER B 1 22 ? -9.938 9.289 -9.305 1 83.44 22 SER B C 1
ATOM 1371 O O . SER B 1 22 ? -10.859 8.844 -8.617 1 83.44 22 SER B O 1
ATOM 1373 N N . CYS B 1 23 ? -9.234 10.398 -9.008 1 90.81 23 CYS B N 1
ATOM 1374 C CA . CYS B 1 23 ? -9.625 11.242 -7.887 1 90.81 23 CYS B CA 1
ATOM 1375 C C . CYS B 1 23 ? -10.516 12.391 -8.359 1 90.81 23 CYS B C 1
ATOM 1377 O O . CYS B 1 23 ? -10.414 12.828 -9.5 1 90.81 23 CYS B O 1
ATOM 1379 N N . PRO B 1 24 ? -11.445 12.773 -7.465 1 90.25 24 PRO B N 1
ATOM 1380 C CA . PRO B 1 24 ? -12.211 13.977 -7.793 1 90.25 24 PRO B CA 1
ATOM 1381 C C . PRO B 1 24 ? -11.328 15.172 -8.117 1 90.25 24 PRO B C 1
ATOM 1383 O O . PRO B 1 24 ? -10.156 15.203 -7.73 1 90.25 24 PRO B O 1
ATOM 1386 N N . SER B 1 25 ? -11.953 16.094 -8.797 1 90.81 25 SER B N 1
ATOM 1387 C CA . SER B 1 25 ? -11.211 17.297 -9.188 1 90.81 25 SER B CA 1
ATOM 1388 C C . SER B 1 25 ? -10.57 17.969 -7.973 1 90.81 25 SER B C 1
ATOM 1390 O O . SER B 1 25 ? -11.188 18.062 -6.914 1 90.81 25 SER B O 1
ATOM 1392 N N . GLY B 1 26 ? -9.312 18.375 -8.148 1 92.62 26 GLY B N 1
ATOM 1393 C CA . GLY B 1 26 ? -8.602 19.078 -7.086 1 92.62 26 GLY B CA 1
ATOM 1394 C C . GLY B 1 26 ? -7.828 18.141 -6.172 1 92.62 26 GLY B C 1
ATOM 1395 O O . GLY B 1 26 ? -7.004 18.594 -5.375 1 92.62 26 GLY B O 1
ATOM 1396 N N . PHE B 1 27 ? -8.148 16.922 -6.297 1 95.25 27 PHE B N 1
ATOM 1397 C CA . PHE B 1 27 ? -7.426 15.93 -5.496 1 95.25 27 PHE B CA 1
ATOM 1398 C C . PHE B 1 27 ? -6.414 15.172 -6.352 1 95.25 27 PHE B C 1
ATOM 1400 O O . PHE B 1 27 ? -6.641 14.953 -7.543 1 95.25 27 PHE B O 1
ATOM 1407 N N . THR B 1 28 ? -5.352 14.812 -5.695 1 93.12 28 THR B N 1
ATOM 1408 C CA . THR B 1 28 ? -4.262 14.078 -6.336 1 93.12 28 THR B CA 1
ATOM 1409 C C . THR B 1 28 ? -4.215 12.633 -5.84 1 93.12 28 THR B C 1
ATOM 1411 O O . THR B 1 28 ? -4.371 12.383 -4.641 1 93.12 28 THR B O 1
ATOM 1414 N N . LEU B 1 29 ? -4.035 11.734 -6.805 1 90.12 29 LEU B N 1
ATOM 1415 C CA . LEU B 1 29 ? -3.867 10.328 -6.449 1 90.12 29 LEU B CA 1
ATOM 1416 C C . LEU B 1 29 ? -2.471 10.07 -5.891 1 90.12 29 LEU B C 1
ATOM 1418 O O . LEU B 1 29 ? -1.473 10.305 -6.578 1 90.12 29 LEU B O 1
ATOM 1422 N N . LEU B 1 30 ? -2.432 9.68 -4.668 1 90.25 30 LEU B N 1
ATOM 1423 C CA . LEU B 1 30 ? -1.162 9.312 -4.047 1 90.25 30 LEU B CA 1
ATOM 1424 C C . LEU B 1 30 ? -1.049 7.805 -3.893 1 90.25 30 LEU B C 1
ATOM 1426 O O . LEU B 1 30 ? -1.927 7.168 -3.303 1 90.25 30 LEU B O 1
ATOM 1430 N N . VAL B 1 31 ? -0.006 7.297 -4.414 1 87.56 31 VAL B N 1
ATOM 1431 C CA . VAL B 1 31 ? 0.233 5.859 -4.379 1 87.56 31 VAL B CA 1
ATOM 1432 C C . VAL B 1 31 ? 1.192 5.523 -3.238 1 87.56 31 VAL B C 1
ATOM 1434 O O . VAL B 1 31 ? 2.303 6.055 -3.176 1 87.56 31 VAL B O 1
ATOM 1437 N N . SER B 1 32 ? 0.789 4.648 -2.363 1 88.12 32 SER B N 1
ATOM 1438 C CA . SER B 1 32 ? 1.628 4.262 -1.235 1 88.12 32 SER B CA 1
ATOM 1439 C C . SER B 1 32 ? 2.477 3.039 -1.572 1 88.12 32 SER B C 1
ATOM 1441 O O . SER B 1 32 ? 3.643 2.961 -1.184 1 88.12 32 SER B O 1
ATOM 1443 N N . THR B 1 33 ? 1.84 2.1 -2.195 1 87.56 33 THR B N 1
ATOM 1444 C CA . THR B 1 33 ? 2.588 0.913 -2.592 1 87.56 33 THR B CA 1
ATOM 1445 C C . THR B 1 33 ? 2.211 0.483 -4.008 1 87.56 33 THR B C 1
ATOM 1447 O O . THR B 1 33 ? 1.049 0.586 -4.402 1 87.56 33 THR B O 1
ATOM 1450 N N . SER B 1 34 ? 3.145 0.226 -4.809 1 88 34 SER B N 1
ATOM 1451 C CA . SER B 1 34 ? 2.959 -0.26 -6.172 1 88 34 SER B CA 1
ATOM 1452 C C . SER B 1 34 ? 4.023 -1.29 -6.539 1 88 34 SER B C 1
ATOM 1454 O O . SER B 1 34 ? 5.039 -1.415 -5.852 1 88 34 SER B O 1
ATOM 1456 N N . ARG B 1 35 ? 3.729 -2.109 -7.508 1 90.38 35 ARG B N 1
ATOM 1457 C CA . ARG B 1 35 ? 4.645 -3.121 -8.023 1 90.38 35 ARG B CA 1
ATOM 1458 C C . ARG B 1 35 ? 4.551 -3.215 -9.547 1 90.38 35 ARG B C 1
ATOM 1460 O O . ARG B 1 35 ? 3.518 -2.885 -10.133 1 90.38 35 ARG B O 1
ATOM 1467 N N . CYS B 1 36 ? 5.668 -3.629 -10.148 1 93.81 36 CYS B N 1
ATOM 1468 C CA . CYS B 1 36 ? 5.656 -3.961 -11.562 1 93.81 36 CYS B CA 1
ATOM 1469 C C . CYS B 1 36 ? 5.539 -5.465 -11.773 1 93.81 36 CYS B C 1
ATOM 1471 O O . CYS B 1 36 ? 6.395 -6.23 -11.328 1 93.81 36 CYS B O 1
ATOM 1473 N N . ALA B 1 37 ? 4.488 -5.855 -12.453 1 96.62 37 ALA B N 1
ATOM 1474 C CA . ALA B 1 37 ? 4.215 -7.277 -12.648 1 96.62 37 ALA B CA 1
ATOM 1475 C C . ALA B 1 37 ? 3.947 -7.586 -14.125 1 96.62 37 ALA B C 1
ATOM 1477 O O . ALA B 1 37 ? 3.506 -6.715 -14.875 1 96.62 37 ALA B O 1
ATOM 1478 N N . LYS B 1 38 ? 4.289 -8.766 -14.469 1 97.81 38 LYS B N 1
ATOM 1479 C CA . LYS B 1 38 ? 4.031 -9.289 -15.805 1 97.81 38 LYS B CA 1
ATOM 1480 C C . LYS B 1 38 ? 3.326 -10.641 -15.742 1 97.81 38 LYS B C 1
ATOM 1482 O O . LYS B 1 38 ? 3.754 -11.531 -15 1 97.81 38 LYS B O 1
ATOM 1487 N N . PHE B 1 39 ? 2.252 -10.75 -16.469 1 98.25 39 PHE B N 1
ATOM 1488 C CA . PHE B 1 39 ? 1.53 -12.008 -16.562 1 98.25 39 PHE B CA 1
ATOM 1489 C C . PHE B 1 39 ? 2.01 -12.828 -17.75 1 98.25 39 PHE B C 1
ATOM 1491 O O . PHE B 1 39 ? 2.119 -12.312 -18.859 1 98.25 39 PHE B O 1
ATOM 1498 N N . ILE B 1 40 ? 2.338 -14.078 -17.516 1 97.94 40 ILE B N 1
ATOM 1499 C CA . ILE B 1 40 ? 2.701 -15.008 -18.578 1 97.94 40 ILE B CA 1
ATOM 1500 C C . ILE B 1 40 ? 1.638 -16.109 -18.688 1 97.94 40 ILE B C 1
ATOM 1502 O O . ILE B 1 40 ? 1.537 -16.969 -17.812 1 97.94 40 ILE B O 1
ATOM 1506 N N . SER B 1 41 ? 0.907 -15.992 -19.797 1 96.06 41 SER B N 1
ATOM 1507 C CA . SER B 1 41 ? -0.106 -17.016 -20.062 1 96.06 41 SER B CA 1
ATOM 1508 C C . SER B 1 41 ? 0.518 -18.281 -20.625 1 96.06 41 SER B C 1
ATOM 1510 O O . SER B 1 41 ? 1.334 -18.219 -21.547 1 96.06 41 SER B O 1
ATOM 1512 N N . GLY B 1 42 ? 0.212 -19.5 -20 1 93.88 42 GLY B N 1
ATOM 1513 C CA . GLY B 1 42 ? 0.733 -20.734 -20.547 1 93.88 42 GLY B CA 1
ATOM 1514 C C . GLY B 1 42 ? 0.478 -21.953 -19.672 1 93.88 42 GLY B C 1
ATOM 1515 O O . GLY B 1 42 ? -0.327 -21.891 -18.75 1 93.88 42 GLY B O 1
ATOM 1516 N N . GLU B 1 43 ? 0.96 -23.062 -20.156 1 96.75 43 GLU B N 1
ATOM 1517 C CA . GLU B 1 43 ? 0.978 -24.328 -19.422 1 96.75 43 GLU B CA 1
ATOM 1518 C C . GLU B 1 43 ? 2.385 -24.672 -18.938 1 96.75 43 GLU B C 1
ATOM 1520 O O . GLU B 1 43 ? 3.029 -25.578 -19.484 1 96.75 43 GLU B O 1
ATOM 1525 N N . LEU B 1 44 ? 2.684 -23.938 -17.922 1 98.31 44 LEU B N 1
ATOM 1526 C CA . LEU B 1 44 ? 4.051 -24.047 -17.422 1 98.31 44 LEU B CA 1
ATOM 1527 C C . LEU B 1 44 ? 4.098 -24.859 -16.141 1 98.31 44 LEU B C 1
ATOM 1529 O O . LEU B 1 44 ? 3.227 -24.719 -15.273 1 98.31 44 LEU B O 1
ATOM 1533 N N . ASN B 1 45 ? 5.082 -25.75 -16.062 1 98.62 45 ASN B N 1
ATOM 1534 C CA . ASN B 1 45 ? 5.395 -26.219 -14.719 1 98.62 45 ASN B CA 1
ATOM 1535 C C . ASN B 1 45 ? 6.195 -25.188 -13.93 1 98.62 45 ASN B C 1
ATOM 1537 O O . ASN B 1 45 ? 6.5 -24.109 -14.445 1 98.62 45 ASN B O 1
ATOM 1541 N N . TYR B 1 46 ? 6.516 -25.469 -12.734 1 98.75 46 TYR B N 1
ATOM 1542 C CA . TYR B 1 46 ? 7.156 -24.484 -11.875 1 98.75 46 TYR B CA 1
ATOM 1543 C C . TYR B 1 46 ? 8.484 -24.031 -12.461 1 98.75 46 TYR B C 1
ATOM 1545 O O . TYR B 1 46 ? 8.789 -22.828 -12.484 1 98.75 46 TYR B O 1
ATOM 1553 N N . ASP B 1 47 ? 9.289 -24.969 -12.906 1 98.38 47 ASP B N 1
ATOM 1554 C CA . ASP B 1 47 ? 10.586 -24.625 -13.492 1 98.38 47 ASP B CA 1
ATOM 1555 C C . ASP B 1 47 ? 10.422 -23.766 -14.742 1 98.38 47 ASP B C 1
ATOM 1557 O O . ASP B 1 47 ? 11.18 -22.828 -14.953 1 98.38 47 ASP B O 1
ATOM 1561 N N . GLY B 1 48 ? 9.5 -24.172 -15.562 1 98.5 48 GLY B N 1
ATOM 1562 C CA . GLY B 1 48 ? 9.219 -23.375 -16.734 1 98.5 48 GLY B CA 1
ATOM 1563 C C . GLY B 1 48 ? 8.781 -21.953 -16.391 1 98.5 48 GLY B C 1
ATOM 1564 O O . GLY B 1 48 ? 9.195 -21 -17.047 1 98.5 48 GLY B O 1
ATOM 1565 N N . ALA B 1 49 ? 7.938 -21.812 -15.414 1 98.75 49 ALA B N 1
ATOM 1566 C CA . ALA B 1 49 ? 7.512 -20.5 -14.945 1 98.75 49 ALA B CA 1
ATOM 1567 C C . ALA B 1 49 ? 8.703 -19.688 -14.445 1 98.75 49 ALA B C 1
ATOM 1569 O O . ALA B 1 49 ? 8.828 -18.5 -14.773 1 98.75 49 ALA B O 1
ATOM 1570 N N . THR B 1 50 ? 9.555 -20.297 -13.688 1 98.69 50 THR B N 1
ATOM 1571 C CA . THR B 1 50 ? 10.75 -19.656 -13.148 1 98.69 50 THR B CA 1
ATOM 1572 C C . THR B 1 50 ? 11.656 -19.172 -14.281 1 98.69 50 THR B C 1
ATOM 1574 O O . THR B 1 50 ? 12.117 -18.031 -14.258 1 98.69 50 THR B O 1
ATOM 1577 N N . LEU B 1 51 ? 11.844 -20 -15.195 1 98.5 51 LEU B N 1
ATOM 1578 C CA . LEU B 1 51 ? 12.703 -19.656 -16.328 1 98.5 51 LEU B CA 1
ATOM 1579 C C . LEU B 1 51 ? 12.102 -18.516 -17.125 1 98.5 51 LEU B C 1
ATOM 1581 O O . LEU B 1 51 ? 12.82 -17.609 -17.578 1 98.5 51 LEU B O 1
ATOM 1585 N N . SER B 1 52 ? 10.852 -18.609 -17.375 1 98.12 52 SER B N 1
ATOM 1586 C CA . SER B 1 52 ? 10.18 -17.562 -18.141 1 98.12 52 SER B CA 1
ATOM 1587 C C . SER B 1 52 ? 10.305 -16.219 -17.438 1 98.12 52 SER B C 1
ATOM 1589 O O . SER B 1 52 ? 10.562 -15.203 -18.094 1 98.12 52 SER B O 1
ATOM 1591 N N . CYS B 1 53 ? 10.117 -16.172 -16.125 1 98.25 53 CYS B N 1
ATOM 1592 C CA . CYS B 1 53 ? 10.242 -14.93 -15.383 1 98.25 53 CYS B CA 1
ATOM 1593 C C . CYS B 1 53 ? 11.688 -14.438 -15.383 1 98.25 53 CYS B C 1
ATOM 1595 O O . CYS B 1 53 ? 11.938 -13.242 -15.562 1 98.25 53 CYS B O 1
ATOM 1597 N N . ASN B 1 54 ? 12.617 -15.305 -15.234 1 97.44 54 ASN B N 1
ATOM 1598 C CA . ASN B 1 54 ? 14.023 -14.938 -15.281 1 97.44 54 ASN B CA 1
ATOM 1599 C C . ASN B 1 54 ? 14.398 -14.32 -16.625 1 97.44 54 ASN B C 1
ATOM 1601 O O . ASN B 1 54 ? 15.125 -13.328 -16.688 1 97.44 54 ASN B O 1
ATOM 1605 N N . SER B 1 55 ? 13.875 -14.922 -17.609 1 96.75 55 SER B N 1
ATOM 1606 C CA . SER B 1 55 ? 14.164 -14.461 -18.969 1 96.75 55 SER B CA 1
ATOM 1607 C C . SER B 1 55 ? 13.594 -13.062 -19.203 1 96.75 55 SER B C 1
ATOM 1609 O O . SER B 1 55 ? 14.102 -12.312 -20.047 1 96.75 55 SER B O 1
ATOM 1611 N N . SER B 1 56 ? 12.57 -12.734 -18.5 1 94.88 56 SER B N 1
ATOM 1612 C CA . SER B 1 56 ? 11.953 -11.414 -18.625 1 94.88 56 SER B CA 1
ATOM 1613 C C . SER B 1 56 ? 12.648 -10.391 -17.734 1 94.88 56 SER B C 1
ATOM 1615 O O . SER B 1 56 ? 12.297 -9.211 -17.734 1 94.88 56 SER B O 1
ATOM 1617 N N . GLY B 1 57 ? 13.625 -10.82 -16.922 1 94.06 57 GLY B N 1
ATOM 1618 C CA . GLY B 1 57 ? 14.352 -9.922 -16.031 1 94.06 57 GLY B CA 1
ATOM 1619 C C . GLY B 1 57 ? 13.789 -9.867 -14.633 1 94.06 57 GLY B C 1
ATOM 1620 O O . GLY B 1 57 ? 14.203 -9.039 -13.82 1 94.06 57 GLY B O 1
ATOM 1621 N N . GLY B 1 58 ? 12.898 -10.695 -14.375 1 96 58 GLY B N 1
ATOM 1622 C CA . GLY B 1 58 ? 12.258 -10.703 -13.07 1 96 58 GLY B CA 1
ATOM 1623 C C . GLY B 1 58 ? 12.312 -12.062 -12.391 1 96 58 GLY B C 1
ATOM 1624 O O . GLY B 1 58 ? 13.188 -12.875 -12.688 1 96 58 GLY B O 1
ATOM 1625 N N . LYS B 1 59 ? 11.43 -12.219 -11.383 1 97.62 59 LYS B N 1
ATOM 1626 C CA . LYS B 1 59 ? 11.234 -13.453 -10.633 1 97.62 59 LYS B CA 1
ATOM 1627 C C . LYS B 1 59 ? 9.75 -13.766 -10.453 1 97.62 59 LYS B C 1
ATOM 1629 O O . LYS B 1 59 ? 8.906 -12.883 -10.602 1 97.62 59 LYS B O 1
ATOM 1634 N N . LEU B 1 60 ? 9.5 -15.039 -10.172 1 98.5 60 LEU B N 1
ATOM 1635 C CA . LEU B 1 60 ? 8.133 -15.367 -9.781 1 98.5 60 LEU B CA 1
ATOM 1636 C C . LEU B 1 60 ? 7.684 -14.516 -8.594 1 98.5 60 LEU B C 1
ATOM 1638 O O . LEU B 1 60 ? 8.461 -14.289 -7.664 1 98.5 60 LEU B O 1
ATOM 1642 N N . ILE B 1 61 ? 6.492 -14.141 -8.562 1 98.06 61 ILE B N 1
ATOM 1643 C CA . ILE B 1 61 ? 5.977 -13.086 -7.695 1 98.06 61 ILE B CA 1
ATOM 1644 C C . ILE B 1 61 ? 5.871 -13.594 -6.262 1 98.06 61 ILE B C 1
ATOM 1646 O O . ILE B 1 61 ? 5.535 -14.758 -6.035 1 98.06 61 ILE B O 1
ATOM 1650 N N . SER B 1 62 ? 6.199 -12.758 -5.359 1 97.69 62 SER B N 1
ATOM 1651 C CA . SER B 1 62 ? 5.941 -12.961 -3.936 1 97.69 62 SER B CA 1
ATOM 1652 C C . SER B 1 62 ? 4.758 -12.125 -3.463 1 97.69 62 SER B C 1
ATOM 1654 O O . SER B 1 62 ? 4.41 -11.125 -4.09 1 97.69 62 SER B O 1
ATOM 1656 N N . ILE B 1 63 ? 4.062 -12.586 -2.502 1 96.81 63 ILE B N 1
ATOM 1657 C CA . ILE B 1 63 ? 2.902 -11.898 -1.943 1 96.81 63 ILE B CA 1
ATOM 1658 C C . ILE B 1 63 ? 3.061 -11.758 -0.431 1 96.81 63 ILE B C 1
ATOM 1660 O O . ILE B 1 63 ? 3.303 -12.75 0.266 1 96.81 63 ILE B O 1
ATOM 1664 N N . HIS B 1 64 ? 2.873 -10.492 0.1 1 94.25 64 HIS B N 1
ATOM 1665 C CA . HIS B 1 64 ? 3.27 -10.273 1.486 1 94.25 64 HIS B CA 1
ATOM 1666 C C . HIS B 1 64 ? 2.096 -9.766 2.32 1 94.25 64 HIS B C 1
ATOM 1668 O O . HIS B 1 64 ? 2.217 -9.602 3.535 1 94.25 64 HIS B O 1
ATOM 1674 N N . ASN B 1 65 ? 0.943 -9.508 1.679 1 92.94 65 ASN B N 1
ATOM 1675 C CA . ASN B 1 65 ? -0.245 -9.102 2.422 1 92.94 65 ASN B CA 1
ATOM 1676 C C . ASN B 1 65 ? -1.522 -9.383 1.637 1 92.94 65 ASN B C 1
ATOM 1678 O O . ASN B 1 65 ? -1.465 -9.734 0.457 1 92.94 65 ASN B O 1
ATOM 1682 N N . ALA B 1 66 ? -2.652 -9.242 2.34 1 94 66 ALA B N 1
ATOM 1683 C CA . ALA B 1 66 ? -3.945 -9.594 1.757 1 94 66 ALA B CA 1
ATOM 168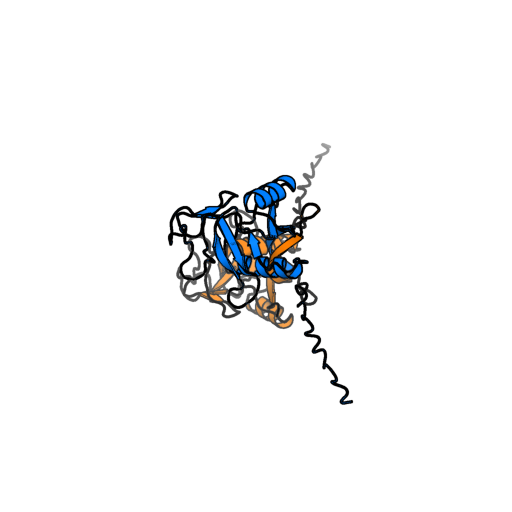4 C C . ALA B 1 66 ? -4.281 -8.68 0.579 1 94 66 ALA B C 1
ATOM 1686 O O . ALA B 1 66 ? -4.887 -9.117 -0.401 1 94 66 ALA B O 1
ATOM 1687 N N . ILE B 1 67 ? -3.916 -7.469 0.679 1 89.88 67 ILE B N 1
ATOM 1688 C CA . ILE B 1 67 ? -4.207 -6.52 -0.391 1 89.88 67 ILE B CA 1
ATOM 1689 C C . ILE B 1 67 ? -3.463 -6.93 -1.66 1 89.88 67 ILE B C 1
ATOM 1691 O O . ILE B 1 67 ? -4.062 -7.027 -2.734 1 89.88 67 ILE B O 1
ATOM 1695 N N . ASP B 1 68 ? -2.186 -7.215 -1.513 1 92.88 68 ASP B N 1
ATOM 1696 C CA . ASP B 1 68 ? -1.4 -7.691 -2.646 1 92.88 68 ASP B CA 1
ATOM 1697 C C . ASP B 1 68 ? -2.012 -8.961 -3.242 1 92.88 68 ASP B C 1
ATOM 1699 O O . ASP B 1 68 ? -2.068 -9.109 -4.465 1 92.88 68 ASP B O 1
ATOM 1703 N N . ASN B 1 69 ? -2.432 -9.828 -2.352 1 96.88 69 ASN B N 1
ATOM 1704 C CA . ASN B 1 69 ? -3.043 -11.078 -2.801 1 96.88 69 ASN B CA 1
ATOM 1705 C C . ASN B 1 69 ? -4.254 -10.82 -3.695 1 96.88 69 ASN B C 1
ATOM 1707 O O . ASN B 1 69 ? -4.402 -11.453 -4.742 1 96.88 69 ASN B O 1
ATOM 1711 N N . ARG B 1 70 ? -5.051 -9.922 -3.295 1 94.44 70 ARG B N 1
ATOM 1712 C CA . ARG B 1 70 ? -6.246 -9.57 -4.055 1 94.44 70 ARG B CA 1
ATOM 1713 C C . ARG B 1 70 ? -5.879 -8.898 -5.375 1 94.44 70 ARG B C 1
ATOM 1715 O O . ARG B 1 70 ? -6.441 -9.234 -6.422 1 94.44 70 ARG B O 1
ATOM 1722 N N . VAL B 1 71 ? -4.941 -8.023 -5.297 1 93.5 71 VAL B N 1
ATOM 1723 C CA . VAL B 1 71 ? -4.52 -7.293 -6.488 1 93.5 71 VAL B CA 1
ATOM 1724 C C . VAL B 1 71 ? -3.967 -8.266 -7.523 1 93.5 71 VAL B C 1
ATOM 1726 O O . VAL B 1 71 ? -4.285 -8.172 -8.711 1 93.5 71 VAL B O 1
ATOM 1729 N N . MET B 1 72 ? -3.197 -9.188 -7.09 1 96.81 72 MET B N 1
ATOM 1730 C CA . MET B 1 72 ? -2.602 -10.148 -8.016 1 96.81 72 MET B CA 1
ATOM 1731 C C . MET B 1 72 ? -3.67 -11.055 -8.625 1 96.81 72 MET B C 1
ATOM 1733 O O . MET B 1 72 ? -3.594 -11.406 -9.805 1 96.81 72 MET B O 1
ATOM 1737 N N . MET B 1 73 ? -4.609 -11.461 -7.781 1 96.62 73 MET B N 1
ATOM 1738 C CA . MET B 1 73 ? -5.707 -12.266 -8.297 1 96.62 73 MET B CA 1
ATOM 1739 C C . MET B 1 73 ? -6.469 -11.523 -9.391 1 96.62 73 MET B C 1
ATOM 1741 O O . MET B 1 73 ? -6.77 -12.086 -10.438 1 96.62 73 MET B O 1
ATOM 1745 N N . GLN B 1 74 ? -6.727 -10.297 -9.188 1 94.44 74 GLN B N 1
ATOM 1746 C CA . GLN B 1 74 ? -7.445 -9.492 -10.172 1 94.44 74 GLN B CA 1
ATOM 1747 C C . GLN B 1 74 ? -6.617 -9.289 -11.438 1 94.44 74 GLN B C 1
ATOM 1749 O O . GLN B 1 74 ? -7.145 -9.352 -12.547 1 94.44 74 GLN B O 1
ATOM 1754 N N . PHE B 1 75 ? -5.414 -9.039 -11.211 1 96.5 75 PHE B N 1
ATOM 1755 C CA . PHE B 1 75 ? -4.504 -8.906 -12.336 1 96.5 75 PHE B CA 1
ATOM 1756 C C . PHE B 1 75 ? -4.512 -10.164 -13.195 1 96.5 75 PHE B C 1
ATOM 1758 O O . PHE B 1 75 ? -4.625 -10.094 -14.414 1 96.5 75 PHE B O 1
ATOM 1765 N N . ALA B 1 76 ? -4.406 -11.289 -12.539 1 97.69 76 ALA B N 1
ATOM 1766 C CA . ALA B 1 76 ? -4.445 -12.562 -13.25 1 97.69 76 ALA B CA 1
ATOM 1767 C C . ALA B 1 76 ? -5.746 -12.711 -14.039 1 97.69 76 ALA B C 1
ATOM 1769 O O . ALA B 1 76 ? -5.727 -13.023 -15.227 1 97.69 76 ALA B O 1
ATOM 1770 N N . ASN B 1 77 ? -6.816 -12.477 -13.398 1 95.31 77 ASN B N 1
ATOM 1771 C CA . ASN B 1 77 ? -8.125 -12.672 -14.016 1 95.31 77 ASN B CA 1
ATOM 1772 C C . ASN B 1 77 ? -8.312 -11.758 -15.219 1 95.31 77 ASN B C 1
ATOM 1774 O O . ASN B 1 77 ? -8.984 -12.125 -16.188 1 95.31 77 ASN B O 1
ATOM 1778 N N . SER B 1 78 ? -7.719 -10.609 -15.172 1 94.5 78 SER B N 1
ATOM 1779 C CA . SER B 1 78 ? -7.824 -9.68 -16.297 1 94.5 78 SER B CA 1
ATOM 1780 C C . SER B 1 78 ? -6.871 -10.062 -17.422 1 94.5 78 SER B C 1
ATOM 1782 O O . SER B 1 78 ? -6.996 -9.57 -18.547 1 94.5 78 SER B O 1
ATOM 1784 N N . SER B 1 79 ? -5.93 -10.883 -17.078 1 96.12 79 SER B N 1
ATOM 1785 C CA . SER B 1 79 ? -4.863 -11.172 -18.031 1 96.12 79 SER B CA 1
ATOM 1786 C C . SER B 1 79 ? -5.027 -12.555 -18.641 1 96.12 79 SER B C 1
ATOM 1788 O O . SER B 1 79 ? -4.469 -12.836 -19.703 1 96.12 79 SER B O 1
ATOM 1790 N N . ILE B 1 80 ? -5.719 -13.414 -17.969 1 95 80 ILE B N 1
ATOM 1791 C CA . ILE B 1 80 ? -5.852 -14.805 -18.406 1 95 80 ILE B CA 1
ATOM 1792 C C . ILE B 1 80 ? -6.57 -14.859 -19.75 1 95 80 ILE B C 1
ATOM 1794 O O . ILE B 1 80 ? -7.633 -14.258 -19.906 1 95 80 ILE B O 1
ATOM 1798 N N . THR B 1 81 ? -5.996 -15.523 -20.656 1 91.88 81 THR B N 1
ATOM 1799 C CA . THR B 1 81 ? -6.59 -15.68 -21.969 1 91.88 81 THR B CA 1
ATOM 1800 C C . THR B 1 81 ? -6.883 -17.156 -22.266 1 91.88 81 THR B C 1
ATOM 1802 O O . THR B 1 81 ? -7.43 -17.484 -23.312 1 91.88 81 THR B O 1
ATOM 1805 N N . ASN B 1 82 ? -6.551 -18.062 -21.406 1 92.62 82 ASN B N 1
ATOM 1806 C CA . ASN B 1 82 ? -6.797 -19.5 -21.516 1 92.62 82 ASN B CA 1
ATOM 1807 C C . ASN B 1 82 ? -7.84 -19.969 -20.516 1 92.62 82 ASN B C 1
ATOM 1809 O O . ASN B 1 82 ? -8.578 -19.156 -19.953 1 92.62 82 ASN B O 1
ATOM 1813 N N . ASP B 1 83 ? -8.008 -21.25 -20.359 1 92.38 83 ASP B N 1
ATOM 1814 C CA . ASP B 1 83 ? -9.031 -21.781 -19.453 1 92.38 83 ASP B CA 1
ATOM 1815 C C . ASP B 1 83 ? -8.406 -22.281 -18.156 1 92.38 83 ASP B C 1
ATOM 1817 O O . ASP B 1 83 ? -8.984 -23.141 -17.469 1 92.38 83 ASP B O 1
ATOM 1821 N N . ASN B 1 84 ? -7.223 -21.812 -17.891 1 96.12 84 ASN B N 1
ATOM 1822 C CA . ASN B 1 84 ? -6.523 -22.156 -16.656 1 96.12 84 ASN B CA 1
ATOM 1823 C C . ASN B 1 84 ? -6.473 -20.969 -15.695 1 96.12 84 ASN B C 1
ATOM 1825 O O . ASN B 1 84 ? -5.738 -20 -15.922 1 96.12 84 ASN B O 1
ATOM 1829 N N . TYR B 1 85 ? -7.223 -21.094 -14.617 1 96.69 85 TYR B N 1
ATOM 1830 C CA . TYR B 1 85 ? -7.41 -19.969 -13.711 1 96.69 85 TYR B CA 1
ATOM 1831 C C . TYR B 1 85 ? -6.5 -20.094 -12.492 1 96.69 85 TYR B C 1
ATOM 1833 O O . TYR B 1 85 ? -6.953 -19.938 -11.352 1 96.69 85 TYR B O 1
ATOM 1841 N N . ASN B 1 86 ? -5.273 -20.438 -12.727 1 98.06 86 ASN B N 1
ATOM 1842 C CA . ASN B 1 86 ? -4.227 -20.531 -11.719 1 98.06 86 ASN B CA 1
ATOM 1843 C C . ASN B 1 86 ? -2.939 -19.859 -12.18 1 98.06 86 ASN B C 1
ATOM 1845 O O . ASN B 1 86 ? -2.748 -19.625 -13.375 1 98.06 86 ASN B O 1
ATOM 1849 N N . TYR B 1 87 ? -2.117 -19.531 -11.25 1 98.69 87 TYR B N 1
ATOM 1850 C CA . TYR B 1 87 ? -0.767 -19.078 -11.57 1 98.69 87 TYR B CA 1
ATOM 1851 C C . TYR B 1 87 ? 0.215 -19.484 -10.477 1 98.69 87 TYR B C 1
ATOM 1853 O O . TYR B 1 87 ? -0.165 -19.609 -9.312 1 98.69 87 TYR B O 1
ATOM 1861 N N . TRP B 1 88 ? 1.416 -19.625 -10.836 1 98.81 88 TRP B N 1
ATOM 1862 C CA . TRP B 1 88 ? 2.479 -19.984 -9.906 1 98.81 88 TRP B CA 1
ATOM 1863 C C . TRP B 1 88 ? 2.895 -18.781 -9.062 1 98.81 88 TRP B C 1
ATOM 1865 O O . TRP B 1 88 ? 3.014 -17.672 -9.578 1 98.81 88 TRP B O 1
ATOM 1875 N N . LEU B 1 89 ? 3.121 -19.031 -7.836 1 98.56 89 LEU B N 1
ATOM 1876 C CA . LEU B 1 89 ? 3.859 -18.141 -6.945 1 98.56 89 LEU B CA 1
ATOM 1877 C C . LEU B 1 89 ? 5.332 -18.547 -6.883 1 98.56 89 LEU B C 1
ATOM 1879 O O . LEU B 1 89 ? 5.672 -19.703 -7.078 1 98.56 89 LEU B O 1
ATOM 1883 N N . GLY B 1 90 ? 6.148 -17.547 -6.594 1 98.62 90 GLY B N 1
ATOM 1884 C CA . GLY B 1 90 ? 7.543 -17.859 -6.324 1 98.62 90 GLY B CA 1
ATOM 1885 C C . GLY B 1 90 ? 7.766 -18.422 -4.934 1 98.62 90 GLY B C 1
ATOM 1886 O O . GLY B 1 90 ? 8.641 -17.953 -4.199 1 98.62 90 GLY B O 1
ATOM 1887 N N . LEU B 1 91 ? 7.008 -19.406 -4.645 1 98.38 91 LEU B N 1
ATOM 1888 C CA . LEU B 1 91 ? 7.027 -19.938 -3.283 1 98.38 91 LEU B CA 1
ATOM 1889 C C . LEU B 1 91 ? 7.195 -21.453 -3.285 1 98.38 91 LEU B C 1
ATOM 1891 O O . LEU B 1 91 ? 6.566 -22.156 -4.082 1 98.38 91 LEU B O 1
ATOM 1895 N N . LYS B 1 92 ? 8.047 -21.922 -2.436 1 98.12 92 LYS B N 1
ATOM 1896 C CA . LYS B 1 92 ? 8.203 -23.359 -2.168 1 98.12 92 LYS B CA 1
ATOM 1897 C C . LYS B 1 92 ? 8.195 -23.641 -0.667 1 98.12 92 LYS B C 1
ATOM 1899 O O . LYS B 1 92 ? 8.766 -22.875 0.117 1 98.12 92 LYS B O 1
ATOM 1904 N N . CYS B 1 93 ? 7.594 -24.703 -0.356 1 97.88 93 CYS B N 1
ATOM 1905 C CA . CYS B 1 93 ? 7.504 -25.062 1.052 1 97.88 93 CYS B CA 1
ATOM 1906 C C . CYS B 1 93 ? 8.133 -26.438 1.299 1 97.88 93 CYS B C 1
ATOM 1908 O O . CYS B 1 93 ? 7.988 -27.344 0.479 1 97.88 93 CYS B O 1
ATOM 1910 N N . SER B 1 94 ? 8.758 -26.562 2.492 1 96.56 94 SER B N 1
ATOM 1911 C CA . SER B 1 94 ? 9.5 -27.797 2.764 1 96.56 94 SER B CA 1
ATOM 1912 C C . SER B 1 94 ? 8.812 -28.625 3.842 1 96.56 94 SER B C 1
ATOM 1914 O O . SER B 1 94 ? 9.172 -29.781 4.055 1 96.56 94 SER B O 1
ATOM 1916 N N . GLU B 1 95 ? 7.859 -28.062 4.57 1 94.75 95 GLU B N 1
ATOM 1917 C CA . GLU B 1 95 ? 7.172 -28.781 5.633 1 94.75 95 GLU B CA 1
ATOM 1918 C C . GLU B 1 95 ? 5.66 -28.594 5.543 1 94.75 95 GLU B C 1
ATOM 1920 O O . GLU B 1 95 ? 5.184 -27.484 5.27 1 94.75 95 GLU B O 1
ATOM 1925 N N . THR B 1 96 ? 5.012 -29.688 5.746 1 93.94 96 THR B N 1
ATOM 1926 C CA . THR B 1 96 ? 3.555 -29.641 5.762 1 93.94 96 THR B CA 1
ATOM 1927 C C . THR B 1 96 ? 3.049 -28.812 6.938 1 93.94 96 THR B C 1
ATOM 1929 O O . THR B 1 96 ? 3.533 -28.953 8.062 1 93.94 96 THR B O 1
ATOM 1932 N N . GLY B 1 97 ? 2.137 -27.938 6.621 1 90.31 97 GLY B N 1
ATOM 1933 C CA . GLY B 1 97 ? 1.427 -27.203 7.652 1 90.31 97 GLY B CA 1
ATOM 1934 C C . GLY B 1 97 ? 2.291 -26.156 8.344 1 90.31 97 GLY B C 1
ATOM 1935 O O . GLY B 1 97 ? 1.91 -25.625 9.383 1 90.31 97 GLY B O 1
ATOM 1936 N N . ASN B 1 98 ? 3.455 -25.891 7.887 1 89 98 ASN B N 1
ATOM 1937 C CA . ASN B 1 98 ? 4.359 -24.938 8.516 1 89 98 ASN B CA 1
ATOM 1938 C C . ASN B 1 98 ? 4.762 -23.828 7.551 1 89 98 ASN B C 1
ATOM 1940 O O . ASN B 1 98 ? 5.77 -23.938 6.848 1 89 98 ASN B O 1
ATOM 1944 N N . PRO B 1 99 ? 4.012 -22.75 7.641 1 84 99 PRO B N 1
ATOM 1945 C CA . PRO B 1 99 ? 4.316 -21.641 6.734 1 84 99 PRO B CA 1
ATOM 1946 C C . PRO B 1 99 ? 5.73 -21.094 6.926 1 84 99 PRO B C 1
ATOM 1948 O O . PRO B 1 99 ? 6.301 -20.516 6 1 84 99 PRO B O 1
ATOM 1951 N N . ASN B 1 100 ? 6.332 -21.266 8.055 1 89.44 100 ASN B N 1
ATOM 1952 C CA . ASN B 1 100 ? 7.684 -20.781 8.32 1 89.44 100 ASN B CA 1
ATOM 1953 C C . ASN B 1 100 ? 8.727 -21.578 7.555 1 89.44 100 ASN B C 1
ATOM 1955 O O . ASN B 1 100 ? 9.891 -21.188 7.48 1 89.44 100 ASN B O 1
ATOM 1959 N N . ALA B 1 101 ? 8.281 -22.641 7.016 1 95.69 101 ALA B N 1
ATOM 1960 C CA . ALA B 1 101 ? 9.172 -23.484 6.211 1 95.69 101 ALA B CA 1
ATOM 1961 C C . ALA B 1 101 ? 8.984 -23.219 4.723 1 95.69 101 ALA B C 1
ATOM 1963 O O . ALA B 1 101 ? 9.297 -24.062 3.887 1 95.69 101 ALA B O 1
ATOM 1964 N N . CYS B 1 102 ? 8.414 -22.125 4.449 1 97.81 102 CYS B N 1
ATOM 1965 C CA . CYS B 1 102 ? 8.258 -21.672 3.066 1 97.81 102 CYS B CA 1
ATOM 1966 C C . CYS B 1 102 ? 9.25 -20.578 2.736 1 97.81 102 CYS B C 1
ATOM 1968 O O . CYS B 1 102 ? 9.625 -19.781 3.607 1 97.81 102 CYS B O 1
ATOM 1970 N N . ALA B 1 103 ? 9.68 -20.594 1.467 1 97.44 103 ALA B N 1
ATOM 1971 C CA . ALA B 1 103 ? 10.656 -19.594 1.033 1 97.44 103 ALA B CA 1
ATOM 1972 C C . ALA B 1 103 ? 10.266 -19 -0.315 1 97.44 103 ALA B C 1
ATOM 1974 O O . ALA B 1 103 ? 9.891 -19.719 -1.238 1 97.44 103 ALA B O 1
ATOM 1975 N N . TRP B 1 104 ? 10.43 -17.703 -0.343 1 97.56 104 TRP B N 1
ATOM 1976 C CA . TRP B 1 104 ? 10.156 -17 -1.589 1 97.56 104 TRP B CA 1
ATOM 1977 C C . TRP B 1 104 ? 11.359 -17.047 -2.525 1 97.56 104 TRP B C 1
ATOM 1979 O O . TRP B 1 104 ? 12.508 -17.016 -2.074 1 97.56 104 TRP B O 1
ATOM 1989 N N . ALA B 1 105 ? 11.023 -17.031 -3.801 1 96.38 105 ALA B N 1
ATOM 1990 C CA . ALA B 1 105 ? 12.062 -17.031 -4.828 1 96.38 105 ALA B CA 1
ATOM 1991 C C . ALA B 1 105 ? 12.898 -15.75 -4.754 1 96.38 105 ALA B C 1
ATOM 1993 O O . ALA B 1 105 ? 14.078 -15.75 -5.125 1 96.38 105 ALA B O 1
ATOM 1994 N N . ASP B 1 106 ? 12.32 -14.695 -4.324 1 93.81 106 ASP B N 1
ATOM 1995 C CA . ASP B 1 106 ? 13.039 -13.43 -4.285 1 93.81 106 ASP B CA 1
ATOM 1996 C C . ASP B 1 106 ? 13.727 -13.227 -2.934 1 93.81 106 ASP B C 1
ATOM 1998 O O . ASP B 1 106 ? 14.281 -12.156 -2.664 1 93.81 106 ASP B O 1
ATOM 2002 N N . SER B 1 107 ? 13.633 -14.109 -1.987 1 94.12 107 SER B N 1
ATOM 2003 C CA . SER B 1 107 ? 14.344 -14.172 -0.715 1 94.12 107 SER B CA 1
ATOM 2004 C C . SER B 1 107 ? 13.789 -13.164 0.282 1 94.12 107 SER B C 1
ATOM 2006 O O . SER B 1 107 ? 14.445 -12.82 1.267 1 94.12 107 SER B O 1
ATOM 2008 N N . THR B 1 108 ? 12.648 -12.602 -0.053 1 94 108 THR B N 1
ATOM 2009 C CA . THR B 1 108 ? 12.016 -11.734 0.936 1 94 108 THR B CA 1
ATOM 2010 C C . THR B 1 108 ? 11.438 -12.562 2.084 1 94 108 THR B C 1
ATOM 2012 O O . THR B 1 108 ? 11.336 -13.789 1.985 1 94 108 THR B O 1
ATOM 2015 N N . LYS B 1 109 ? 11.086 -11.898 3.133 1 93.56 109 LYS B N 1
ATOM 2016 C CA . LYS B 1 109 ? 10.578 -12.57 4.324 1 93.56 109 LYS B CA 1
ATOM 2017 C C . LYS B 1 109 ? 9.133 -13.023 4.129 1 93.56 109 LYS B C 1
ATOM 2019 O O . LYS B 1 109 ? 8.328 -12.305 3.529 1 93.56 109 LYS B O 1
ATOM 2024 N N . PHE B 1 110 ? 8.875 -14.188 4.688 1 93.69 110 PHE B N 1
ATOM 2025 C CA . PHE B 1 110 ? 7.508 -14.695 4.691 1 93.69 110 PHE B CA 1
ATOM 2026 C C . PHE B 1 110 ? 6.68 -14 5.766 1 93.69 110 PHE B C 1
ATOM 2028 O O . PHE B 1 110 ? 6.906 -14.203 6.957 1 93.69 110 PHE B O 1
ATOM 2035 N N . SER B 1 111 ? 5.691 -13.203 5.352 1 91.88 111 SER B N 1
ATOM 2036 C CA . SER B 1 111 ? 4.98 -12.375 6.32 1 91.88 111 SER B CA 1
ATOM 2037 C C . SER B 1 111 ? 3.471 -12.539 6.184 1 91.88 111 SER B C 1
ATOM 2039 O O . SER B 1 111 ? 2.705 -11.938 6.941 1 91.88 111 SER B O 1
ATOM 2041 N N . TYR B 1 112 ? 3.053 -13.211 5.301 1 94.88 112 TYR B N 1
ATOM 2042 C CA . TYR B 1 112 ? 1.638 -13.414 5.012 1 94.88 112 TYR B CA 1
ATOM 2043 C C . TYR B 1 112 ? 1.393 -14.805 4.426 1 94.88 112 TYR B C 1
ATOM 2045 O O . TYR B 1 112 ? 2.154 -15.266 3.576 1 94.88 112 TYR B O 1
ATOM 2053 N N . SER B 1 113 ? 0.324 -15.43 4.863 1 95.88 113 SER B N 1
ATOM 2054 C CA . SER B 1 113 ? -0.059 -16.734 4.324 1 95.88 113 SER B CA 1
ATOM 2055 C C . SER B 1 113 ? -1.44 -16.672 3.68 1 95.88 113 SER B C 1
ATOM 2057 O O . SER B 1 113 ? -2.432 -16.375 4.352 1 95.88 113 SER B O 1
ATOM 2059 N N . GLY B 1 114 ? -1.48 -16.984 2.424 1 97.19 114 GLY B N 1
ATOM 2060 C CA . GLY B 1 114 ? -2.744 -17.078 1.711 1 97.19 114 GLY B CA 1
ATOM 2061 C C . GLY B 1 114 ? -3.193 -18.516 1.489 1 97.19 114 GLY B C 1
ATOM 2062 O O . GLY B 1 114 ? -4.031 -18.781 0.625 1 97.19 114 GLY B O 1
ATOM 2063 N N . PHE B 1 115 ? -2.691 -19.422 2.23 1 97.5 115 PHE B N 1
ATOM 2064 C CA . PHE B 1 115 ? -2.945 -20.844 2.008 1 97.5 115 PHE B CA 1
ATOM 2065 C C . PHE B 1 115 ? -4.387 -21.188 2.352 1 97.5 115 PHE B C 1
ATOM 2067 O O . PHE B 1 115 ? -4.938 -20.688 3.332 1 97.5 115 PHE B O 1
ATOM 2074 N N . ALA B 1 116 ? -4.926 -22.062 1.587 1 96.62 116 ALA B N 1
ATOM 2075 C CA . ALA B 1 116 ? -6.18 -22.719 1.95 1 96.62 116 ALA B CA 1
ATOM 2076 C C . ALA B 1 116 ? -5.996 -23.625 3.166 1 96.62 116 ALA B C 1
ATOM 2078 O O . ALA B 1 116 ? -4.867 -23.984 3.521 1 96.62 116 ALA B O 1
ATOM 2079 N N . LYS B 1 117 ?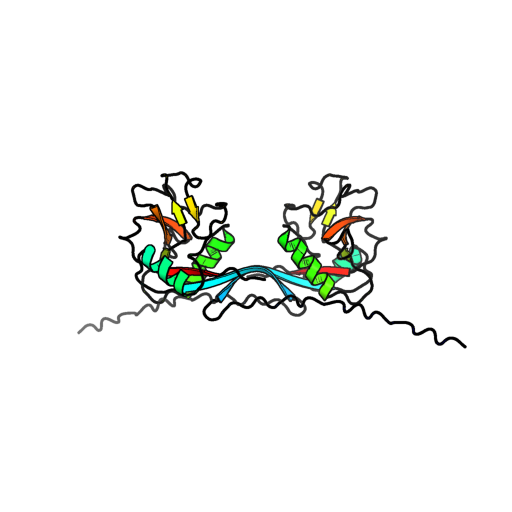 -7.152 -23.953 3.701 1 93.25 117 LYS B N 1
ATOM 2080 C CA . LYS B 1 117 ? -7.105 -24.875 4.832 1 93.25 117 LYS B CA 1
ATOM 2081 C C . LYS B 1 117 ? -6.367 -26.172 4.465 1 93.25 117 LYS B C 1
ATOM 2083 O O . LYS B 1 117 ? -6.551 -26.703 3.371 1 93.25 117 LYS B O 1
ATOM 2088 N N . ALA B 1 118 ? -5.484 -26.672 5.293 1 93.12 118 ALA B N 1
ATOM 2089 C CA . ALA B 1 118 ? -4.777 -27.953 5.156 1 93.12 118 ALA B CA 1
ATOM 2090 C C . ALA B 1 118 ? -3.514 -27.781 4.316 1 93.12 118 ALA B C 1
ATOM 2092 O O . ALA B 1 118 ? -2.832 -28.766 4.016 1 93.12 118 ALA B O 1
ATOM 2093 N N . TYR B 1 119 ? -3.312 -26.594 3.912 1 94.94 119 TYR B N 1
ATOM 2094 C CA . TYR B 1 119 ? -2.119 -26.328 3.115 1 94.94 119 TYR B CA 1
ATOM 2095 C C . TYR B 1 119 ? -1.178 -25.375 3.838 1 94.94 119 TYR B C 1
ATOM 2097 O O . TYR B 1 119 ? -1.613 -24.578 4.668 1 94.94 119 TYR B O 1
ATOM 2105 N N . PRO B 1 120 ? 0.07 -25.359 3.494 1 96.56 120 PRO B N 1
ATOM 2106 C CA . PRO B 1 120 ? 0.762 -26.219 2.525 1 96.56 120 PRO B CA 1
ATOM 2107 C C . PRO B 1 120 ? 0.811 -27.688 2.957 1 96.56 120 PRO B C 1
ATOM 2109 O O . PRO B 1 120 ? 0.87 -27.969 4.156 1 96.56 120 PRO B O 1
ATOM 2112 N N . ASN B 1 121 ? 0.676 -28.531 2.064 1 96.75 121 ASN B N 1
ATOM 2113 C CA . ASN B 1 121 ? 0.799 -29.984 2.232 1 96.75 121 ASN B CA 1
ATOM 2114 C C . ASN B 1 121 ? 1.853 -30.562 1.297 1 96.75 121 ASN B C 1
ATOM 2116 O O . ASN B 1 121 ? 1.605 -30.719 0.1 1 96.75 121 ASN B O 1
ATOM 2120 N N . THR B 1 122 ? 3.012 -30.844 1.842 1 95.75 122 THR B N 1
ATOM 2121 C CA . THR B 1 122 ? 4.141 -31.281 1.028 1 95.75 122 THR B CA 1
ATOM 2122 C C . THR B 1 122 ? 3.883 -32.656 0.448 1 95.75 122 THR B C 1
ATOM 2124 O O . THR B 1 122 ? 4.578 -33.094 -0.475 1 95.75 122 THR B O 1
ATOM 2127 N N . GLY B 1 123 ? 2.967 -33.375 1.021 1 95.75 123 GLY B N 1
ATOM 2128 C CA . GLY B 1 123 ? 2.529 -34.625 0.396 1 95.75 123 GLY B CA 1
ATOM 2129 C C . GLY B 1 123 ? 1.992 -34.438 -1.01 1 95.75 123 GLY B C 1
ATOM 2130 O O . GLY B 1 123 ? 2.104 -35.312 -1.854 1 95.75 123 GLY B O 1
ATOM 2131 N N . TYR B 1 124 ? 1.432 -33.281 -1.236 1 95.31 124 TYR B N 1
ATOM 2132 C CA . TYR B 1 124 ? 0.913 -32.938 -2.559 1 95.31 124 TYR B CA 1
ATOM 2133 C C . TYR B 1 124 ? 1.98 -32.25 -3.41 1 95.31 124 TYR B C 1
ATOM 2135 O O . TYR B 1 124 ? 1.814 -32.094 -4.621 1 95.31 124 TYR B O 1
ATOM 2143 N N . GLY B 1 125 ? 3.064 -31.844 -2.738 1 97 125 GLY B N 1
ATOM 2144 C CA . GLY B 1 125 ? 4.145 -31.156 -3.43 1 97 125 GLY B CA 1
ATOM 2145 C C . GLY B 1 125 ? 4.637 -29.922 -2.699 1 97 125 GLY B C 1
ATOM 2146 O O . GLY B 1 125 ? 4.035 -29.516 -1.706 1 97 125 GLY B O 1
ATOM 2147 N N . ASN B 1 126 ? 5.715 -29.344 -3.281 1 97.69 126 ASN B N 1
ATOM 2148 C CA . ASN B 1 126 ? 6.402 -28.266 -2.572 1 97.69 126 ASN B CA 1
ATOM 2149 C C . ASN B 1 126 ? 6.176 -26.922 -3.252 1 97.69 126 ASN B C 1
ATOM 2151 O O . ASN B 1 126 ? 6.465 -25.875 -2.672 1 97.69 126 ASN B O 1
ATOM 2155 N N . CYS B 1 127 ? 5.711 -27 -4.445 1 98.69 127 CYS B N 1
ATOM 2156 C CA . CYS B 1 127 ? 5.512 -25.75 -5.184 1 98.69 127 CYS B CA 1
ATOM 2157 C C . CYS B 1 127 ? 4.109 -25.203 -4.949 1 98.69 127 CYS B C 1
ATOM 2159 O O . CYS B 1 127 ? 3.195 -25.953 -4.594 1 98.69 127 CYS B O 1
ATOM 2161 N N . VAL B 1 128 ? 3.969 -23.875 -5.078 1 98.38 128 VAL B N 1
ATOM 2162 C CA . VAL B 1 128 ? 2.717 -23.266 -4.652 1 98.38 128 VAL B CA 1
ATOM 2163 C C . VAL B 1 128 ? 2.098 -22.484 -5.816 1 98.38 128 VAL B C 1
ATOM 2165 O O . VAL B 1 128 ? 2.795 -21.766 -6.531 1 98.38 128 VAL B O 1
ATOM 2168 N N . PHE B 1 129 ? 0.864 -22.672 -6.051 1 98.56 129 PHE B N 1
ATOM 2169 C CA . PHE B 1 129 ? 0.101 -21.922 -7.035 1 98.56 129 PHE B CA 1
ATOM 2170 C C . PHE B 1 129 ? -1.152 -21.328 -6.402 1 98.56 129 PHE B C 1
ATOM 2172 O O . PHE B 1 129 ? -1.524 -21.688 -5.285 1 98.56 129 PHE B O 1
ATOM 2179 N N . VAL B 1 130 ? -1.769 -20.375 -7.059 1 98.69 130 VAL B N 1
ATOM 2180 C CA . VAL B 1 130 ? -2.973 -19.688 -6.602 1 98.69 130 VAL B CA 1
ATOM 2181 C C . VAL B 1 130 ? -4.133 -20 -7.543 1 98.69 130 VAL B C 1
ATOM 2183 O O . VAL B 1 130 ? -3.965 -20 -8.766 1 98.69 130 VAL B O 1
ATOM 2186 N N . GLU B 1 131 ? -5.215 -20.297 -6.98 1 98.19 131 GLU B N 1
ATOM 2187 C CA . GLU B 1 131 ? -6.441 -20.312 -7.77 1 98.19 131 GLU B CA 1
ATOM 2188 C C . GLU B 1 131 ? -7.078 -18.938 -7.855 1 98.19 131 GLU B C 1
ATOM 2190 O O . GLU B 1 131 ? -7.172 -18.234 -6.852 1 98.19 131 GLU B O 1
ATOM 2195 N N . THR B 1 132 ? -7.539 -18.547 -9.062 1 97.56 132 THR B N 1
ATOM 2196 C CA . THR B 1 132 ? -8.016 -17.172 -9.234 1 97.56 132 THR B CA 1
ATOM 2197 C C . THR B 1 132 ? -9.531 -17.156 -9.398 1 97.56 132 THR B C 1
ATOM 2199 O O . THR B 1 132 ? -10.133 -16.078 -9.469 1 97.56 132 THR B O 1
ATOM 2202 N N . ALA B 1 133 ? -10.148 -18.297 -9.438 1 95.62 133 ALA B N 1
ATOM 2203 C CA . ALA B 1 133 ? -11.594 -18.375 -9.664 1 95.62 133 ALA B CA 1
ATOM 2204 C C . ALA B 1 133 ? -12.234 -19.438 -8.789 1 95.62 133 ALA B C 1
ATOM 2206 O O . ALA B 1 133 ? -11.531 -20.25 -8.18 1 95.62 133 ALA B O 1
ATOM 2207 N N . GLY B 1 134 ? -13.57 -19.328 -8.711 1 94.88 134 GLY B N 1
ATOM 2208 C CA . GLY B 1 134 ? -14.32 -20.312 -7.957 1 94.88 134 GLY B CA 1
ATOM 2209 C C . GLY B 1 134 ? -14.359 -20.031 -6.469 1 94.88 134 GLY B C 1
ATOM 2210 O O . GLY B 1 134 ? -14.102 -18.891 -6.043 1 94.88 134 GLY B O 1
ATOM 2211 N N . ASN B 1 135 ? -14.633 -21.047 -5.664 1 95.5 135 ASN B N 1
ATOM 2212 C CA . ASN B 1 135 ? -14.789 -20.906 -4.223 1 95.5 135 ASN B CA 1
ATOM 2213 C C . ASN B 1 135 ? -13.445 -20.719 -3.529 1 95.5 135 ASN B C 1
ATOM 2215 O O . ASN B 1 135 ? -13.383 -20.234 -2.398 1 95.5 135 ASN B O 1
ATOM 2219 N N . SER B 1 136 ? -12.438 -21.094 -4.211 1 96.81 136 SER B N 1
ATOM 2220 C CA . SER B 1 136 ? -11.109 -21.016 -3.605 1 96.81 136 SER B CA 1
ATOM 2221 C C . SER B 1 136 ? -10.297 -19.859 -4.188 1 96.81 136 SER B C 1
ATOM 2223 O O . SER B 1 136 ? -9.078 -19.828 -4.043 1 96.81 136 SER B O 1
ATOM 2225 N N . ALA B 1 137 ? -11.039 -18.953 -4.832 1 97.19 137 ALA B N 1
ATOM 2226 C CA . ALA B 1 137 ? -10.352 -17.828 -5.453 1 97.19 137 ALA B CA 1
ATOM 2227 C C . ALA B 1 137 ? -9.469 -17.094 -4.445 1 97.19 137 ALA B C 1
ATOM 2229 O O . ALA B 1 137 ? -9.922 -16.75 -3.35 1 97.19 137 ALA B O 1
ATOM 2230 N N . GLY B 1 138 ? -8.211 -16.906 -4.848 1 97.81 138 GLY B N 1
ATOM 2231 C CA . GLY B 1 138 ? -7.273 -16.172 -4.012 1 97.81 138 GLY B CA 1
ATOM 2232 C C . GLY B 1 138 ? -6.496 -17.062 -3.061 1 97.81 138 GLY B C 1
ATOM 2233 O O . GLY B 1 138 ? -5.562 -16.594 -2.396 1 97.81 138 GLY B O 1
ATOM 2234 N N . GLN B 1 139 ? -6.832 -18.328 -2.988 1 98.38 139 GLN B N 1
ATOM 2235 C CA . GLN B 1 139 ? -6.176 -19.219 -2.037 1 98.38 139 GLN B CA 1
ATOM 2236 C C . GLN B 1 139 ? -4.98 -19.922 -2.678 1 98.38 139 GLN B C 1
ATOM 2238 O O . GLN B 1 139 ? -4.953 -20.125 -3.893 1 98.38 139 GLN B O 1
ATOM 2243 N N . TRP B 1 140 ? -4.07 -20.25 -1.795 1 98.38 140 TRP B N 1
ATOM 2244 C CA . TRP B 1 140 ? -2.826 -20.875 -2.217 1 98.38 140 TRP B CA 1
ATOM 2245 C C . TRP B 1 140 ? -2.877 -22.391 -2.002 1 98.38 140 TRP B C 1
ATOM 2247 O O . TRP B 1 140 ? -3.42 -22.859 -1 1 98.38 140 TRP B O 1
ATOM 2257 N N . PHE B 1 141 ? -2.275 -23.109 -2.869 1 97.25 141 PHE B N 1
ATOM 2258 C CA . PHE B 1 141 ? -2.207 -24.562 -2.789 1 97.25 141 PHE B CA 1
ATOM 2259 C C . PHE B 1 141 ? -0.802 -25.047 -3.107 1 97.25 141 PHE B C 1
ATOM 2261 O O . PHE B 1 141 ? -0.145 -24.531 -4.012 1 97.25 141 PHE B O 1
ATOM 2268 N N . SER B 1 142 ? -0.389 -26.016 -2.336 1 97.19 142 SER B N 1
ATOM 2269 C CA . SER B 1 142 ? 0.869 -26.672 -2.678 1 97.19 142 SER B CA 1
ATOM 2270 C C . SER B 1 142 ? 0.636 -27.859 -3.59 1 97.19 142 SER B C 1
ATOM 2272 O O . SER B 1 142 ? -0.349 -28.594 -3.434 1 97.19 142 SER B O 1
ATOM 2274 N N . ALA B 1 143 ? 1.544 -28.016 -4.523 1 96.56 143 ALA B N 1
ATOM 2275 C CA . ALA B 1 143 ? 1.46 -29.109 -5.492 1 96.56 143 ALA B CA 1
ATOM 2276 C C . ALA B 1 143 ? 2.844 -29.484 -6.016 1 96.56 143 ALA B C 1
ATOM 2278 O O . ALA B 1 143 ? 3.826 -28.797 -5.738 1 96.56 143 ALA B O 1
ATOM 2279 N N . THR B 1 144 ? 2.809 -30.656 -6.723 1 96.88 144 THR B N 1
ATOM 2280 C CA . THR B 1 144 ? 4.055 -31.062 -7.363 1 96.88 144 THR B CA 1
ATOM 2281 C C . THR B 1 144 ? 4.539 -29.984 -8.336 1 96.88 144 THR B C 1
ATOM 2283 O O . THR B 1 144 ? 3.732 -29.359 -9.016 1 96.88 144 THR B O 1
ATOM 2286 N N . CYS B 1 145 ? 5.758 -29.859 -8.422 1 98.19 145 CYS B N 1
ATOM 2287 C CA . CYS B 1 145 ? 6.359 -28.828 -9.25 1 98.19 145 CYS B CA 1
ATOM 2288 C C . CYS B 1 145 ? 6.227 -29.172 -10.734 1 98.19 145 CYS B C 1
ATOM 2290 O O . CYS B 1 145 ? 6.395 -28.297 -11.594 1 98.19 145 CYS B O 1
ATOM 2292 N N . ASN B 1 146 ? 5.926 -30.406 -10.992 1 96.69 146 ASN B N 1
ATOM 2293 C CA . ASN B 1 146 ? 6.004 -30.844 -12.383 1 96.69 146 ASN B CA 1
ATOM 2294 C C . ASN B 1 146 ? 4.629 -31.203 -12.938 1 96.69 146 ASN B C 1
ATOM 2296 O O . ASN B 1 146 ? 4.371 -31.031 -14.133 1 96.69 146 ASN B O 1
ATOM 2300 N N . ALA B 1 147 ? 3.793 -31.656 -12.109 1 90.38 147 ALA B N 1
ATOM 2301 C CA . ALA B 1 147 ? 2.531 -32.219 -12.602 1 90.38 147 ALA B CA 1
ATOM 2302 C C . ALA B 1 147 ? 1.549 -31.109 -12.961 1 90.38 147 ALA B C 1
ATOM 2304 O O . ALA B 1 147 ? 0.827 -31.203 -13.953 1 90.38 147 ALA B O 1
ATOM 2305 N N . ILE B 1 148 ? 1.576 -30.109 -12.195 1 94.06 148 ILE B N 1
ATOM 2306 C CA . ILE B 1 148 ? 0.693 -28.969 -12.461 1 94.06 148 ILE B CA 1
ATOM 2307 C C . ILE B 1 148 ? 1.337 -28.047 -13.492 1 94.06 148 ILE B C 1
ATOM 2309 O O . ILE B 1 148 ? 2.535 -27.766 -13.422 1 94.06 148 ILE B O 1
ATOM 2313 N N . ARG B 1 149 ? 0.505 -27.703 -14.508 1 97.38 149 ARG B N 1
ATOM 2314 C CA . ARG B 1 149 ? 0.938 -26.734 -15.508 1 97.38 149 ARG B CA 1
ATOM 2315 C C . ARG B 1 149 ? -0.036 -25.562 -15.602 1 97.38 149 ARG B C 1
ATOM 2317 O O . ARG B 1 149 ? -1.233 -25.766 -15.82 1 97.38 149 ARG B O 1
ATOM 2324 N N . THR B 1 150 ? 0.474 -24.391 -15.406 1 98.12 150 THR B N 1
ATOM 2325 C CA . THR B 1 150 ? -0.416 -23.234 -15.359 1 98.12 150 THR B CA 1
ATOM 2326 C C . THR B 1 150 ? 0.344 -21.953 -15.68 1 98.12 150 THR B C 1
ATOM 2328 O O . THR B 1 150 ? 1.462 -22 -16.188 1 98.12 150 THR B O 1
ATOM 2331 N N . ASN B 1 151 ? -0.292 -20.75 -15.477 1 98.75 151 ASN B N 1
ATOM 2332 C CA . ASN B 1 151 ? 0.255 -19.438 -15.789 1 98.75 151 ASN B CA 1
ATOM 2333 C C . ASN B 1 151 ? 1.278 -19 -14.75 1 98.75 151 ASN B C 1
ATOM 2335 O O . ASN B 1 151 ? 1.55 -19.719 -13.789 1 98.75 151 ASN B O 1
ATOM 2339 N N . ALA B 1 152 ? 1.857 -17.844 -15 1 98.69 152 ALA B N 1
ATOM 2340 C CA . ALA B 1 152 ? 2.826 -17.281 -14.062 1 98.69 152 ALA B CA 1
ATOM 2341 C C . ALA B 1 152 ? 2.664 -15.766 -13.953 1 98.69 152 ALA B C 1
ATOM 2343 O O . ALA B 1 152 ? 2.211 -15.109 -14.898 1 98.69 152 ALA B O 1
ATOM 2344 N N . ILE B 1 153 ? 2.926 -15.258 -12.805 1 98.75 153 ILE B N 1
ATOM 2345 C CA . ILE B 1 153 ? 3.123 -13.82 -12.633 1 98.75 153 ILE B CA 1
ATOM 2346 C C . ILE B 1 153 ? 4.562 -13.547 -12.203 1 98.75 153 ILE B C 1
ATOM 2348 O O . ILE B 1 153 ? 5.066 -14.164 -11.266 1 98.75 153 ILE B O 1
ATOM 2352 N N . CYS B 1 154 ? 5.148 -12.664 -12.93 1 98.56 154 CYS B N 1
ATOM 2353 C CA . CYS B 1 154 ? 6.516 -12.242 -12.648 1 98.56 154 CYS B CA 1
ATOM 2354 C C . CYS B 1 154 ? 6.539 -10.859 -12.008 1 98.56 154 CYS B C 1
ATOM 2356 O O . CYS B 1 154 ? 5.633 -10.055 -12.227 1 98.56 154 CYS B O 1
ATOM 2358 N N . GLU B 1 155 ? 7.496 -10.656 -11.234 1 97.25 155 GLU B N 1
ATOM 2359 C CA . GLU B 1 155 ? 7.723 -9.328 -10.672 1 97.25 155 GLU B CA 1
ATOM 2360 C C . GLU B 1 155 ? 9.172 -8.883 -10.867 1 97.25 155 GLU B C 1
ATOM 2362 O O . GLU B 1 155 ? 10.07 -9.719 -10.953 1 97.25 155 GLU B O 1
ATOM 2367 N N . ILE B 1 156 ? 9.258 -7.594 -11.039 1 93.31 156 ILE B N 1
ATOM 2368 C CA . ILE B 1 156 ? 10.586 -6.988 -11.102 1 93.31 156 ILE B CA 1
ATOM 2369 C C . ILE B 1 156 ? 10.672 -5.852 -10.086 1 93.31 156 ILE B C 1
ATOM 2371 O O . ILE B 1 156 ? 9.703 -5.129 -9.859 1 93.31 156 ILE B O 1
ATOM 2375 N N . ALA B 1 157 ? 11.75 -5.855 -9.312 1 76.06 157 ALA B N 1
ATOM 2376 C CA . ALA B 1 157 ? 11.938 -4.785 -8.336 1 76.06 157 ALA B CA 1
ATOM 2377 C C . ALA B 1 157 ? 12.062 -3.432 -9.023 1 76.06 157 ALA B C 1
ATOM 2379 O O . ALA B 1 157 ? 12.711 -3.318 -10.07 1 76.06 157 ALA B O 1
ATOM 2380 N N . VAL B 1 158 ? 11.047 -2.572 -8.695 1 64.06 158 VAL B N 1
ATOM 2381 C CA . VAL B 1 158 ? 11.156 -1.238 -9.281 1 64.06 158 VAL B CA 1
ATOM 2382 C C . VAL B 1 158 ? 12.273 -0.462 -8.594 1 64.06 158 VAL B C 1
ATOM 2384 O O . VAL B 1 158 ? 12.375 -0.466 -7.367 1 64.06 158 VAL B O 1
ATOM 2387 N N . ASN B 1 159 ? 13.484 -0.506 -9.078 1 50.59 159 ASN B N 1
ATOM 2388 C CA . ASN B 1 159 ? 14.492 0.4 -8.531 1 50.59 159 ASN B CA 1
ATOM 2389 C C . ASN B 1 159 ? 13.969 1.834 -8.461 1 50.59 159 ASN B C 1
ATOM 2391 O O . ASN B 1 159 ? 13.508 2.383 -9.461 1 50.59 159 ASN B O 1
ATOM 2395 N N . SER B 1 160 ? 13.109 2.078 -7.5 1 41.25 160 SER B N 1
ATOM 2396 C CA . SER B 1 160 ? 12.898 3.518 -7.379 1 41.25 160 SER B CA 1
ATOM 2397 C C . SER B 1 160 ? 14.219 4.25 -7.176 1 41.25 160 SER B C 1
ATOM 2399 O O . SER B 1 160 ? 15.172 3.691 -6.617 1 41.25 160 SER B O 1
#

Nearest PDB structures (foldseek):
  7jud-assembly2_B  TM=7.746E-01  e=9.281E-10  Homo sapiens
  2vuz-assembly1_A  TM=7.800E-01  e=2.720E-08  Codakia orbicularis
  6m5m-assembly1_A  TM=7.831E-01  e=1.840E-07  Saxidomus purpurata
  7t4r-assembly1_A  TM=7.694E-01  e=3.680E-06  Homo sapiens
  1uex-assembly1_A  TM=7.051E-01  e=3.890E-05  Bitis arietans

GO terms:
  GO:0010332 response to gamma radiation (P, IEP)

Secondary structure (DSSP, 8-state):
----------------------PPTT-EEEEEEEEEEEEEEEEE-HHHHHHHHHHTT-EEPP--SHHHHHHHHHHHHHH--SS--EEEEEEEESSTT-GGGEEETT--------BPTT---TTT-SEEEEE-SGGGTT-EEEE-TTT--EEEEEEE----/----------------------PPTT-EEEEEEEEEEEEEEEEE-HHHHHHHHHHTT-EEPP--SHHHHHHHHHHHHHH--SS--EEEEEEEESSTT-GGGEEETT--------BPTT---TTT-SEEEEE-SGGGTT-EEEE-TTT--EEEEEEE----

Solvent-accessible surface area (backbone atoms only — not comparable to full-atom values): 17900 Å² total; per-residue (Å²): 134,83,82,79,77,78,76,79,77,77,74,71,76,75,70,69,64,81,67,76,87,73,51,61,90,83,34,41,74,42,70,62,41,69,47,26,34,29,80,44,82,53,75,26,26,50,64,53,38,42,49,55,17,45,73,72,68,29,35,33,30,78,65,58,43,71,57,47,42,51,49,50,32,52,51,46,67,74,61,56,82,71,92,62,60,37,28,40,43,19,37,37,37,77,37,59,68,36,76,88,44,38,47,39,70,80,68,57,78,85,70,46,82,54,50,35,90,81,34,42,29,42,91,51,17,36,27,30,34,33,31,51,52,76,96,50,44,58,24,31,42,36,27,40,45,68,79,50,56,28,21,28,34,21,30,38,85,72,80,121,134,82,82,78,78,76,77,77,76,76,75,73,76,74,72,70,62,82,67,76,86,75,52,61,89,82,36,41,75,42,72,62,41,69,44,27,35,28,80,45,84,53,75,27,26,51,65,53,38,43,50,53,18,46,73,73,69,27,34,32,30,78,62,58,41,72,58,48,42,50,49,51,31,50,50,44,66,74,62,55,83,72,96,61,58,35,29,40,42,18,36,38,38,77,39,59,68,35,77,86,44,38,48,39,70,78,67,56,81,85,69,46,83,53,51,34,92,82,34,42,29,43,90,50,17,36,27,30,32,31,31,53,52,76,95,49,43,59,24,30,43,36,27,42,45,69,79,50,56,28,21,28,35,21,30,39,86,73,81,123

Foldseek 3Di:
DDPPPPPPPPPPPPLVPVPPDDDPPPDDDDDDDDFDKDKFWWFAFQVRQQVVQVVVVWGFDDDADPVSLLVVLSVQVVPYPDPFQKAWHQKWADDFPDQCRMAGPVRDDHHDAQADPRPPDCVQNTTKMAGSDDPRHSHIYHHHRPPGTGMTMTTDDDPD/DDPPPPPPPPPPPPLVPVPPDDDPPPDDDDDDDDFDKDKFWDFAFQVRQQVVQVVVVWGFDDDADPVSLLVVLSVQVNPYPDPFQKAWHQKWADDFPDQCRMAGPVRDDHHDAQADPRPPDCVQNTTKMAGSDDPRHSHIYHHHRPPGTGMTMTTDDDPD

Sequence (320 aa):
MGIITYLIFVLAIFIFPIASISCPSGFTLLVSTSRCAKFISGELNYDGATLSCNSSGGKLISIHNAIDNRVMMQFANSSITNDNYNYWLGLKCSETGNPNACAWADSTKFSYSGFAKAYPNTGYGNCVFVETAGNSAGQWFSATCNAIRTNAICEIAVNSMGIITYLIFVLAIFIFPIASISCPSGFTLLVSTSRCAKFISGELNYDGATLSCNSSGGKLISIHNAIDNRVMMQFANSSITNDNYNYWLGLKCSETGNPNACAWADSTKFSYSGFAKAYPNTGYGNCVFVETAGNSAGQWFSATCNAIRTNAICEIAVNS

Radius of gyration: 25.3 Å; Cα contacts (8 Å, |Δi|>4): 676; chains: 2; bounding box: 78×84×64 Å

Organism: Caenorhabditis elegans (NCBI:txid6239)

InterPro domains:
  IPR001304 C-type lectin-like [PF00059] (44-155)
  IPR001304 C-type lectin-like [PS50041] (32-146)
  IPR001304 C-type lectin-like [SM00034] (23-155)
  IPR016186 C-type lectin-like/link domain superfamily [G3DSA:3.10.100.10] (20-158)
  IPR016187 C-type lectin fold [SSF56436] (21-156)
  IPR018378 C-type lectin, conserved site [PS00615] (127-154)
  IPR050976 Snake venom C-type lectin-like [PTHR22991] (18-156)

pLDDT: mean 88.44, std 17.0, range [38.88, 98.81]